Protein AF-A0A443SMV9-F1 (afdb_monomer)

Organism: NCBI:txid299467

Nearest PDB structures (foldseek):
  1a1a-assembly1_B  TM=8.803E-01  e=3.014E-06  Homo sapiens
  6f3f-assembly1_A  TM=6.488E-01  e=6.950E-07  Mus musculus
  4u5w-assembly1_B  TM=6.380E-01  e=1.111E-06  Homo sapiens
  4m4z-assembly1_A  TM=6.528E-01  e=2.527E-06  Homo sapiens
  1g83-assembly2_B  TM=6.737E-01  e=6.463E-06  Homo sapiens

Radius of gyration: 21.69 Å; Cα contacts (8 Å, |Δi|>4): 378; chains: 1; bounding box: 59×34×69 Å

Foldseek 3Di:
DDPCPPPDFLEWDWACDPVDPPWIKIKTQAPCVVPVSRIDIWIWDQDPVRWIDTVPDPDTHNDPVRVLVVQQVDVPPHRHGRPPVPVVVVQAQQEDADDAPVSQLVLCPPFDFLAWHKYQYLLDPQKIKIWGQAPCVLPVSSIAIWIWHQDPVRWIDTPLDDDTHNDPVRVLVCQQVDVQLPRHGHPSVRHHGNVVPVVVVPDDPDDDDDDDDPDDPPPSPDDSPPCCPPVNNVCSVVSVVPPDPPDD

Sequence (248 aa):
MSILFRRPIGAFVVRVSSSNAGSYALSIRVPNEYRISGVAHYLIVRTPKGTYKIKGFPKEFSCLHSLVVHHSISQELLPCRLNVEDCDKQVPDWFFRSICRDSAMILLDNKPLGAFVVRESTTQQGCFALSLRVPDEYRISGVAHYLIFRSAKGTFQIKGFSKEFPSLQSLIAHYSIMQELLPCPLNLTIACKAKNLDANRAKRSQDTDECEVITSCCDNTDVLVDIDSDADYQRIPSLRRRSPIVKK

Structure (mmCIF, N/CA/C/O backbone):
data_AF-A0A443SMV9-F1
#
_entry.id   AF-A0A443SMV9-F1
#
loop_
_atom_site.group_PDB
_atom_site.id
_atom_site.type_symbol
_atom_site.label_atom_id
_atom_site.label_alt_id
_atom_site.label_comp_id
_atom_site.label_asym_id
_atom_site.label_entity_id
_atom_site.label_seq_id
_atom_site.pdbx_PDB_ins_code
_atom_site.Cartn_x
_atom_site.Cartn_y
_atom_site.Cartn_z
_atom_site.occupancy
_atom_site.B_iso_or_equiv
_atom_site.auth_seq_id
_atom_site.auth_comp_id
_atom_site.auth_asym_id
_atom_site.auth_atom_id
_atom_site.pdbx_PDB_model_num
ATOM 1 N N . MET A 1 1 ? -25.451 0.010 11.557 1.00 45.28 1 MET A N 1
ATOM 2 C CA . MET A 1 1 ? -24.824 -1.019 12.422 1.00 45.28 1 MET A CA 1
ATOM 3 C C . MET A 1 1 ? -23.307 -0.912 12.312 1.00 45.28 1 MET A C 1
ATOM 5 O O . MET A 1 1 ? -22.823 -0.621 11.227 1.00 45.28 1 MET A O 1
ATOM 9 N N . SER A 1 2 ? -22.566 -1.085 13.412 1.00 58.66 2 SER A N 1
ATOM 10 C CA . SER A 1 2 ? -21.096 -0.978 13.414 1.00 58.66 2 SER A CA 1
ATOM 11 C C . SER A 1 2 ? -20.462 -2.107 12.595 1.00 58.66 2 SER A C 1
ATOM 13 O O . SER A 1 2 ? -20.814 -3.270 12.789 1.00 58.66 2 SER A O 1
ATOM 15 N N . ILE A 1 3 ? -19.494 -1.776 11.732 1.00 67.12 3 ILE A N 1
ATOM 16 C CA . ILE A 1 3 ? -18.719 -2.739 10.922 1.00 67.12 3 ILE A CA 1
ATOM 17 C C . ILE A 1 3 ? -18.043 -3.834 11.769 1.00 67.12 3 ILE A C 1
ATOM 19 O O . ILE A 1 3 ? -17.728 -4.912 11.272 1.00 67.12 3 ILE A O 1
ATOM 23 N N . LEU A 1 4 ? -17.857 -3.575 13.066 1.00 72.75 4 LEU A N 1
ATOM 24 C CA . LEU A 1 4 ? -17.200 -4.478 14.007 1.00 72.75 4 LEU A CA 1
ATOM 25 C C . LEU A 1 4 ? -18.136 -5.518 14.636 1.00 72.75 4 LEU A C 1
ATOM 27 O O . LEU A 1 4 ? -17.650 -6.458 15.250 1.00 72.75 4 LEU A O 1
ATOM 31 N N . PHE A 1 5 ? -19.461 -5.393 14.507 1.00 68.88 5 PHE A N 1
ATOM 32 C CA . PHE A 1 5 ? -20.399 -6.241 15.260 1.00 68.88 5 PHE A CA 1
ATOM 33 C C . PHE A 1 5 ? -20.275 -7.740 14.927 1.00 68.88 5 PHE A C 1
ATOM 35 O O . PHE A 1 5 ? -20.447 -8.583 15.802 1.00 68.88 5 PHE A O 1
ATOM 42 N N . ARG A 1 6 ? -19.924 -8.067 13.676 1.00 73.00 6 ARG A N 1
ATOM 43 C CA . ARG A 1 6 ? -19.705 -9.443 13.190 1.00 73.00 6 ARG A CA 1
ATOM 44 C C . ARG A 1 6 ? -18.234 -9.884 13.211 1.00 73.00 6 ARG A C 1
ATOM 46 O O . ARG A 1 6 ? -17.898 -10.897 12.609 1.00 73.00 6 ARG A O 1
ATOM 53 N N . ARG A 1 7 ? -17.348 -9.103 13.829 1.00 77.38 7 ARG A N 1
ATOM 54 C CA . ARG A 1 7 ? -15.910 -9.392 13.908 1.00 77.38 7 ARG A CA 1
ATOM 55 C C . ARG A 1 7 ? -15.559 -10.027 15.259 1.00 77.38 7 ARG A C 1
ATOM 57 O O . ARG A 1 7 ? -16.309 -9.825 16.220 1.00 77.38 7 ARG A O 1
ATOM 64 N N . PRO A 1 8 ? -14.452 -10.785 15.349 1.00 80.81 8 PRO A N 1
ATOM 65 C CA . PRO A 1 8 ? -14.014 -11.347 16.621 1.00 80.81 8 PRO A CA 1
ATOM 66 C C . PRO A 1 8 ? -13.633 -10.256 17.628 1.00 80.81 8 PRO A C 1
ATOM 68 O O . PRO A 1 8 ? -13.378 -9.102 17.272 1.00 80.81 8 PRO A O 1
ATOM 71 N N . ILE A 1 9 ? -13.594 -10.633 18.907 1.00 85.44 9 ILE A N 1
ATOM 72 C CA . ILE A 1 9 ? -13.120 -9.767 19.992 1.00 85.44 9 ILE A CA 1
ATOM 73 C C . ILE A 1 9 ? -11.686 -9.304 19.687 1.00 85.44 9 ILE A C 1
ATOM 75 O O . ILE A 1 9 ? -10.879 -10.048 19.135 1.00 85.44 9 ILE A O 1
ATOM 79 N N . GLY A 1 10 ? -11.397 -8.043 20.000 1.00 84.19 10 GLY A N 1
ATOM 80 C CA . GLY A 1 10 ? -10.141 -7.373 19.686 1.00 84.19 10 GLY A CA 1
ATOM 81 C C . GLY A 1 10 ? -10.097 -6.744 18.291 1.00 84.19 10 GLY A C 1
ATOM 82 O O . GLY A 1 10 ? -9.239 -5.895 18.059 1.00 84.19 10 GLY A O 1
ATOM 83 N N . ALA A 1 11 ? -11.011 -7.083 17.370 1.00 84.12 11 ALA A N 1
ATOM 84 C CA . ALA A 1 11 ? -11.059 -6.450 16.051 1.00 84.12 11 ALA A CA 1
ATOM 85 C C . ALA A 1 11 ? -11.323 -4.946 16.174 1.00 84.12 11 ALA A C 1
ATOM 87 O O . ALA A 1 11 ? -12.186 -4.519 16.945 1.00 84.12 11 ALA A O 1
ATOM 88 N N . PHE A 1 12 ? -10.609 -4.132 15.402 1.00 88.06 12 PHE A N 1
ATOM 89 C CA . PHE A 1 12 ? -10.622 -2.687 15.597 1.00 88.06 12 PHE A CA 1
ATOM 90 C C . PHE A 1 12 ? -10.571 -1.893 14.292 1.00 88.06 12 PHE A C 1
ATOM 92 O O . PHE A 1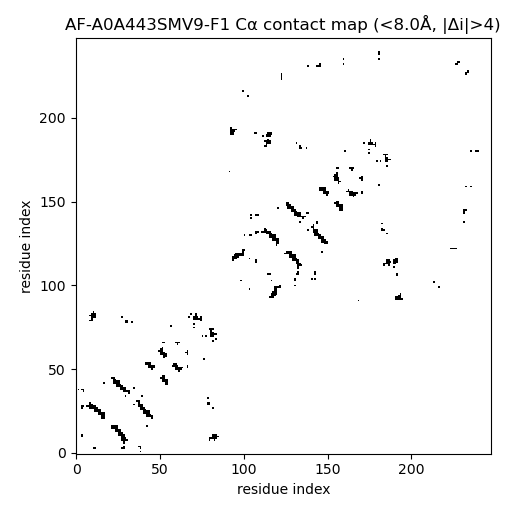 12 ? -10.222 -2.400 13.230 1.00 88.06 12 PHE A O 1
ATOM 99 N N . VAL A 1 13 ? -10.919 -0.610 14.387 1.00 81.50 13 VAL A N 1
ATOM 100 C CA . VAL A 1 13 ? -10.721 0.390 13.336 1.00 81.50 13 VAL A CA 1
ATOM 101 C C . VAL A 1 13 ? -10.251 1.700 13.956 1.00 81.50 13 VAL A C 1
ATOM 103 O O . VAL A 1 13 ? -10.798 2.158 14.963 1.00 81.50 13 VAL A O 1
ATOM 106 N N . VAL A 1 14 ? -9.250 2.319 13.335 1.00 82.12 14 VAL A N 1
ATOM 107 C CA . VAL A 1 14 ? -8.856 3.702 13.619 1.00 82.12 14 VAL A CA 1
ATOM 108 C C . VAL A 1 14 ? -9.485 4.588 12.552 1.00 82.12 14 VAL A C 1
ATOM 110 O O . VAL A 1 14 ? -9.334 4.341 11.359 1.00 82.12 14 VAL A O 1
ATOM 113 N N . ARG A 1 15 ? -10.234 5.601 12.981 1.00 79.56 15 ARG A N 1
ATOM 114 C CA . ARG A 1 15 ? -10.979 6.519 12.108 1.00 79.56 15 ARG A CA 1
ATOM 115 C C . ARG A 1 15 ? -10.774 7.960 12.550 1.00 79.56 15 ARG A C 1
ATOM 117 O O . ARG A 1 15 ? -10.357 8.198 13.679 1.00 79.56 15 ARG A O 1
ATOM 124 N N . VAL A 1 16 ? -11.113 8.920 11.696 1.00 79.44 16 VAL A N 1
ATOM 125 C CA . VAL A 1 16 ? -11.194 10.327 12.111 1.00 79.44 16 VAL A CA 1
ATOM 126 C C . VAL A 1 16 ? -12.251 10.459 13.213 1.00 79.44 16 VAL A C 1
ATOM 128 O O . VAL A 1 16 ? -13.304 9.808 13.176 1.00 79.44 16 VAL A O 1
ATOM 131 N N . SER A 1 17 ? -11.942 11.252 14.236 1.00 80.69 17 SER A N 1
ATOM 132 C CA . SER A 1 17 ? -12.879 11.516 15.318 1.00 80.69 17 SER A CA 1
ATOM 133 C C . SER A 1 17 ? -14.013 12.404 14.817 1.00 80.69 17 SER A C 1
ATOM 135 O O . SER A 1 17 ? -13.789 13.463 14.242 1.00 80.69 17 SER A O 1
ATOM 137 N N . SER A 1 18 ? -15.244 11.964 15.061 1.00 76.94 18 SER A N 1
ATOM 138 C CA . SER A 1 18 ? -16.456 12.727 14.755 1.00 76.94 18 SER A CA 1
ATOM 139 C C . SER A 1 18 ? -16.805 13.739 15.846 1.00 76.94 18 SER A C 1
ATOM 141 O O . SER A 1 18 ? -17.650 14.595 15.627 1.00 76.94 18 SER A O 1
ATOM 143 N N . SER A 1 19 ? -16.195 13.619 17.029 1.00 76.69 19 SER A N 1
ATOM 144 C CA . SER A 1 19 ? -16.468 14.481 18.182 1.00 76.69 19 SER A CA 1
ATOM 145 C C . SER A 1 19 ? -15.384 15.526 18.430 1.00 76.69 19 SER A C 1
ATOM 147 O O . SER A 1 19 ? -15.683 16.553 19.022 1.00 76.69 19 SER A O 1
ATOM 149 N N . ASN A 1 20 ? -14.153 15.293 17.962 1.00 77.81 20 ASN A N 1
ATOM 150 C CA . ASN A 1 20 ? -13.035 16.225 18.109 1.00 77.81 20 ASN A CA 1
ATOM 151 C C . ASN A 1 20 ? -12.316 16.410 16.771 1.00 77.81 20 ASN A C 1
ATOM 153 O O . ASN A 1 20 ? -11.660 15.484 16.285 1.00 77.81 20 ASN A O 1
ATOM 157 N N . ALA A 1 21 ? -12.388 17.619 16.215 1.00 76.50 21 ALA A N 1
ATOM 158 C CA . ALA A 1 21 ? -11.675 17.974 14.995 1.00 76.50 21 ALA A CA 1
ATOM 159 C C . ALA A 1 21 ? -10.157 17.752 15.152 1.00 76.50 21 ALA A C 1
ATOM 161 O O . ALA A 1 21 ? -9.576 18.021 16.203 1.00 76.50 21 ALA A O 1
ATOM 162 N N . GLY A 1 22 ? -9.520 17.202 14.115 1.00 74.25 22 GLY A N 1
ATOM 163 C CA . GLY A 1 22 ? -8.079 16.918 14.102 1.00 74.25 22 GLY A CA 1
ATOM 164 C C . GLY A 1 22 ? -7.623 15.741 14.979 1.00 74.25 22 GLY A C 1
ATOM 165 O O . GLY A 1 22 ? -6.428 15.465 15.049 1.00 74.25 22 GLY A O 1
ATOM 166 N N . SER A 1 23 ? -8.545 15.035 15.641 1.00 85.19 23 SER A N 1
ATOM 167 C CA . SER A 1 23 ? -8.249 13.839 16.442 1.00 85.19 23 SER A CA 1
ATOM 168 C C . SER A 1 23 ? -8.704 12.558 15.740 1.00 85.19 23 SER A C 1
ATOM 170 O O . SER A 1 23 ? -9.504 12.587 14.803 1.00 85.19 23 SER A O 1
ATOM 172 N N . TYR A 1 24 ? -8.244 11.410 16.233 1.00 85.81 24 TYR A N 1
ATOM 173 C CA . TYR A 1 24 ? -8.661 10.091 15.757 1.00 85.81 24 TYR A CA 1
ATOM 174 C C . TYR A 1 24 ? -9.503 9.378 16.818 1.00 85.81 24 TYR A C 1
ATOM 176 O O . TYR A 1 24 ? -9.511 9.752 17.988 1.00 85.81 24 TYR A O 1
ATOM 184 N N . ALA A 1 25 ? -10.229 8.343 16.422 1.00 87.12 25 ALA A N 1
ATOM 185 C CA . ALA A 1 25 ? -10.964 7.467 17.316 1.00 87.12 25 ALA A CA 1
ATOM 186 C C . ALA A 1 25 ? -10.616 6.008 17.011 1.00 87.12 25 ALA A C 1
ATOM 188 O O . ALA A 1 25 ? -10.745 5.553 15.874 1.00 87.12 25 ALA A O 1
ATOM 189 N N . LEU A 1 26 ? -10.214 5.270 18.040 1.00 88.75 26 LEU A N 1
ATOM 190 C CA . LEU A 1 26 ? -10.068 3.821 18.017 1.00 88.75 26 LEU A CA 1
ATOM 191 C C . LEU A 1 26 ? -11.403 3.200 18.415 1.00 88.75 26 LEU A C 1
ATOM 193 O O . LEU A 1 26 ? -11.907 3.440 19.507 1.00 88.75 26 LEU A O 1
ATOM 197 N N . SER A 1 27 ? -11.990 2.413 17.525 1.00 88.31 27 SER A N 1
ATOM 198 C CA . SER A 1 27 ? -13.187 1.624 17.815 1.00 88.31 27 SER A CA 1
ATOM 199 C C . SER A 1 27 ? -12.786 0.156 17.856 1.00 88.31 27 SER A C 1
ATOM 201 O O . SER A 1 27 ? -12.176 -0.306 16.900 1.00 88.31 27 SER A O 1
ATOM 203 N N . ILE A 1 28 ? -13.104 -0.560 18.931 1.00 89.31 28 ILE A N 1
ATOM 204 C CA . ILE A 1 28 ? -12.664 -1.944 19.167 1.00 89.31 28 ILE A CA 1
ATOM 205 C C . ILE A 1 28 ? -13.853 -2.815 19.584 1.00 89.31 28 ILE A C 1
ATOM 207 O O . ILE A 1 28 ? -14.682 -2.392 20.393 1.00 89.31 28 ILE A O 1
ATOM 211 N N . ARG A 1 29 ? -13.947 -4.028 19.029 1.00 88.69 29 ARG A N 1
ATOM 212 C CA . ARG A 1 29 ? -14.871 -5.074 19.475 1.00 88.69 29 ARG A CA 1
ATOM 213 C C . ARG A 1 29 ? -14.374 -5.618 20.807 1.00 88.69 29 ARG A C 1
ATOM 215 O O . ARG A 1 29 ? -13.290 -6.181 20.885 1.00 88.69 29 ARG A O 1
ATOM 222 N N . VAL A 1 30 ? -15.180 -5.471 21.842 1.00 91.31 30 VAL A N 1
ATOM 223 C CA . VAL A 1 30 ? -14.865 -5.903 23.209 1.00 91.31 30 VAL A CA 1
ATOM 224 C C . VAL A 1 30 ? -15.816 -7.013 23.634 1.00 91.31 30 VAL A C 1
ATOM 226 O O . VAL A 1 30 ? -16.899 -7.104 23.056 1.00 91.31 30 VAL A O 1
ATOM 229 N N . PRO A 1 31 ? -15.464 -7.850 24.619 1.00 88.56 31 PRO A N 1
ATOM 230 C CA . PRO A 1 31 ? -16.402 -8.800 25.210 1.00 88.56 31 PRO A CA 1
ATOM 231 C C . PRO A 1 31 ? -17.711 -8.117 25.647 1.00 88.56 31 PRO A C 1
ATOM 233 O O . PRO A 1 31 ? -17.702 -6.969 26.098 1.00 88.56 31 PRO A O 1
ATOM 236 N N . ASN A 1 32 ? -18.846 -8.811 25.515 1.00 86.00 32 ASN A N 1
ATOM 237 C CA . ASN A 1 32 ? -20.159 -8.236 25.847 1.00 86.00 32 ASN A CA 1
ATOM 238 C C . ASN A 1 32 ? -20.293 -7.896 27.346 1.00 86.00 32 ASN A C 1
ATOM 240 O O . ASN A 1 32 ? -21.033 -6.981 27.691 1.00 86.00 32 ASN A O 1
ATOM 244 N N . GLU A 1 33 ? -19.532 -8.580 28.205 1.00 87.06 33 GLU A N 1
ATOM 245 C CA . GLU A 1 33 ? -19.371 -8.275 29.636 1.00 87.06 33 GLU A CA 1
ATOM 246 C C . GLU A 1 33 ? -18.814 -6.868 29.898 1.00 87.06 33 GLU A C 1
ATOM 248 O O . GLU A 1 33 ? -19.179 -6.240 30.885 1.00 87.06 33 GLU A O 1
ATOM 253 N N . TYR A 1 34 ? -17.985 -6.329 28.996 1.00 86.25 34 TYR A N 1
ATOM 254 C CA . TYR A 1 34 ? -17.440 -4.979 29.143 1.00 86.25 34 TYR A CA 1
ATOM 255 C C . TYR A 1 34 ? -18.401 -3.913 28.613 1.00 86.25 34 TYR A C 1
ATOM 257 O O . TYR A 1 34 ? -18.442 -2.782 29.100 1.00 86.25 34 TYR A O 1
ATOM 265 N N . ARG A 1 35 ? -19.150 -4.236 27.552 1.00 84.81 35 ARG A N 1
ATOM 266 C CA . ARG A 1 35 ? -20.056 -3.282 26.912 1.00 84.81 35 ARG A CA 1
ATOM 267 C C . ARG A 1 35 ? -21.164 -3.988 26.147 1.00 84.81 35 ARG A C 1
ATOM 269 O O . ARG A 1 35 ? -20.891 -4.724 25.204 1.00 84.81 35 ARG A O 1
ATOM 276 N N . ILE A 1 36 ? -22.412 -3.636 26.455 1.00 82.75 36 ILE A N 1
ATOM 277 C CA . ILE A 1 36 ? -23.617 -4.212 25.831 1.00 82.75 36 ILE A CA 1
ATOM 278 C C . ILE A 1 36 ? -23.622 -4.011 24.306 1.00 82.75 36 ILE A C 1
ATOM 280 O O . ILE A 1 36 ? -23.983 -4.913 23.557 1.00 82.75 36 ILE A O 1
ATOM 284 N N . SER A 1 37 ? -23.154 -2.853 23.818 1.00 85.25 37 SER A N 1
ATOM 285 C CA . SER A 1 37 ? -23.035 -2.590 22.372 1.00 85.25 37 SER A CA 1
ATOM 286 C C . SER A 1 37 ? -21.975 -3.451 21.678 1.00 85.25 37 SER A C 1
ATOM 288 O O . SER A 1 37 ? -21.865 -3.426 20.451 1.00 85.25 37 SER A O 1
ATOM 290 N N . GLY A 1 38 ? -21.128 -4.130 22.452 1.00 87.56 38 GLY A N 1
ATOM 291 C CA . GLY A 1 38 ? -20.004 -4.920 21.981 1.00 87.56 38 GLY A CA 1
ATOM 292 C C . GLY A 1 38 ? -18.839 -4.108 21.416 1.00 87.56 38 GLY A C 1
ATOM 293 O O . GLY A 1 38 ? -17.807 -4.685 21.095 1.00 87.56 38 GLY A O 1
ATOM 294 N N . VAL A 1 39 ? -18.961 -2.784 21.283 1.00 89.31 39 VAL A N 1
ATOM 295 C CA . VAL A 1 39 ? -17.946 -1.922 20.657 1.00 89.31 39 VAL A CA 1
ATOM 296 C C . VAL A 1 39 ? -17.612 -0.751 21.567 1.00 89.31 39 VAL A C 1
ATOM 298 O O . VAL A 1 39 ? -18.482 0.074 21.848 1.00 89.31 39 VAL A O 1
ATOM 301 N N . ALA A 1 40 ? -16.354 -0.666 21.997 1.00 90.50 40 ALA A N 1
ATOM 302 C CA . ALA A 1 40 ? -15.820 0.461 22.752 1.00 90.50 40 ALA A CA 1
ATOM 303 C C . ALA A 1 40 ? -15.152 1.480 21.818 1.00 90.50 40 ALA A C 1
ATOM 305 O O . ALA A 1 40 ? -14.613 1.121 20.770 1.00 90.50 40 ALA A O 1
ATOM 306 N N . HIS A 1 41 ? -15.192 2.756 22.205 1.00 91.31 41 HIS A N 1
ATOM 307 C CA . HIS A 1 41 ? -14.596 3.857 21.454 1.00 91.31 41 HIS A CA 1
ATOM 308 C C . HIS A 1 41 ? -13.643 4.644 22.350 1.00 91.31 41 HIS A C 1
ATOM 310 O O . HIS A 1 41 ? -14.041 5.105 23.418 1.00 91.31 41 HIS A O 1
ATOM 316 N N . TYR A 1 42 ? -12.417 4.832 21.878 1.00 92.75 42 TYR A N 1
ATOM 317 C CA . TYR A 1 42 ? -11.359 5.573 22.548 1.00 92.75 42 TYR A CA 1
ATOM 318 C C . TYR A 1 42 ? -10.924 6.737 21.669 1.00 92.75 42 TYR A C 1
ATOM 320 O O . TYR A 1 42 ? -10.713 6.571 20.468 1.00 92.75 42 TYR A O 1
ATOM 328 N N . LEU A 1 43 ? -10.781 7.923 22.254 1.00 92.75 43 LEU A N 1
ATOM 329 C CA . LEU A 1 43 ? -10.261 9.079 21.535 1.00 92.75 43 LEU A CA 1
ATOM 330 C C . LEU A 1 43 ? -8.733 9.011 21.503 1.00 92.75 43 LEU A C 1
ATOM 332 O O . LEU A 1 43 ? -8.106 8.885 22.549 1.00 92.75 43 LEU A O 1
ATOM 336 N N . ILE A 1 44 ? -8.141 9.143 20.322 1.00 91.06 44 ILE A N 1
ATOM 337 C CA . ILE A 1 44 ? -6.702 9.306 20.137 1.00 91.06 44 ILE A CA 1
ATOM 338 C C . ILE A 1 44 ? -6.430 10.776 19.827 1.00 91.06 44 ILE A C 1
ATOM 340 O O . ILE A 1 44 ? -6.935 11.322 18.844 1.00 91.06 44 ILE A O 1
ATOM 344 N N . VAL A 1 45 ? -5.617 11.406 20.665 1.00 89.94 45 VAL A N 1
ATOM 345 C CA . VAL A 1 45 ? -5.252 12.819 20.553 1.00 89.94 45 VAL A CA 1
ATOM 346 C C . VAL A 1 45 ? -3.810 12.956 20.088 1.00 89.94 45 VAL A C 1
ATOM 348 O O . VAL A 1 45 ? -2.940 12.184 20.501 1.00 89.94 45 VAL A O 1
ATOM 351 N N . ARG A 1 46 ? -3.561 13.953 19.237 1.00 85.12 46 ARG A N 1
ATOM 352 C CA . ARG A 1 46 ? -2.207 14.391 18.902 1.00 85.12 46 ARG A CA 1
ATOM 353 C C . ARG A 1 46 ? -1.733 15.366 19.976 1.00 85.12 46 ARG A C 1
ATOM 355 O O . ARG A 1 46 ? -2.466 16.278 20.349 1.00 85.12 46 ARG A O 1
ATOM 362 N N . THR A 1 47 ? -0.537 15.150 20.500 1.00 83.62 47 THR A N 1
ATOM 363 C CA . THR A 1 47 ? 0.072 16.031 21.497 1.00 83.62 47 THR A CA 1
ATOM 364 C C . THR A 1 47 ? 0.780 17.204 20.809 1.00 83.62 47 THR A C 1
ATOM 366 O O . THR A 1 47 ? 1.116 17.107 19.624 1.00 83.62 47 THR A O 1
ATOM 369 N N . PRO A 1 48 ? 1.088 18.293 21.538 1.00 81.31 48 PRO A N 1
ATOM 370 C CA . PRO A 1 48 ? 1.905 19.384 21.002 1.00 81.31 48 PRO A CA 1
ATOM 371 C C . PRO A 1 48 ? 3.301 18.939 20.538 1.00 81.31 48 PRO A C 1
ATOM 373 O O . PRO A 1 48 ? 3.879 19.566 19.661 1.00 81.31 48 PRO A O 1
ATOM 376 N N . LYS A 1 49 ? 3.824 17.827 21.078 1.00 76.94 49 LYS A N 1
ATOM 377 C CA . LYS A 1 49 ? 5.110 17.228 20.679 1.00 76.94 49 LYS A CA 1
ATOM 378 C C . LYS A 1 49 ? 5.035 16.452 19.356 1.00 76.94 49 LYS A C 1
ATOM 380 O O . LYS A 1 49 ? 6.028 15.883 18.925 1.00 76.94 49 LYS A O 1
ATOM 385 N N . GLY A 1 50 ? 3.855 16.356 18.741 1.00 77.56 50 GLY A N 1
ATOM 386 C CA . GLY A 1 50 ? 3.634 15.590 17.514 1.00 77.56 50 GLY A CA 1
ATOM 387 C C . GLY A 1 50 ? 3.391 14.092 17.726 1.00 77.56 50 GLY A C 1
ATOM 388 O O . GLY A 1 50 ? 3.143 13.393 16.746 1.00 77.56 50 GLY A O 1
ATOM 389 N N . THR A 1 51 ? 3.397 13.612 18.972 1.00 83.06 51 THR A N 1
ATOM 390 C CA . THR A 1 51 ? 3.096 12.219 19.338 1.00 83.06 51 THR A CA 1
ATOM 391 C C . THR A 1 51 ? 1.586 11.973 19.429 1.00 83.06 51 THR A C 1
ATOM 393 O O . THR A 1 51 ? 0.776 12.901 19.438 1.00 83.06 51 THR A O 1
ATOM 396 N N . TYR A 1 52 ? 1.187 10.707 19.508 1.00 85.88 52 TYR A N 1
ATOM 397 C CA . TYR A 1 52 ? -0.195 10.254 19.621 1.00 85.88 52 TYR A CA 1
ATOM 398 C C . TYR A 1 52 ? -0.398 9.512 20.934 1.00 85.88 52 TYR A C 1
ATOM 400 O O . TYR A 1 52 ? 0.438 8.704 21.330 1.00 85.88 52 TYR A O 1
ATOM 408 N N . LYS A 1 53 ? -1.537 9.729 21.587 1.00 91.12 53 LYS A N 1
ATOM 409 C CA . LYS A 1 53 ? -1.936 8.934 22.752 1.00 91.12 53 LYS A CA 1
ATOM 410 C C . LYS A 1 53 ? -3.430 8.710 22.798 1.00 91.12 53 LYS A C 1
ATOM 412 O O . LYS A 1 53 ? -4.208 9.545 22.333 1.00 91.12 53 LYS A O 1
ATOM 417 N N . ILE A 1 54 ? -3.833 7.602 23.405 1.00 94.75 54 ILE A N 1
ATOM 418 C CA . ILE A 1 54 ? -5.228 7.413 23.791 1.00 94.75 54 ILE A CA 1
ATOM 419 C C . ILE A 1 54 ? -5.516 8.367 24.955 1.00 94.75 54 ILE A C 1
ATOM 421 O O . ILE A 1 54 ? -4.764 8.421 25.927 1.00 94.75 54 ILE A O 1
ATOM 425 N N . LYS A 1 55 ? -6.586 9.160 24.865 1.00 91.75 55 LYS A N 1
ATOM 426 C CA . LYS A 1 55 ? -6.979 10.092 25.926 1.00 91.75 55 LYS A CA 1
ATOM 427 C C . LYS A 1 55 ? -7.214 9.311 27.223 1.00 91.75 55 LYS A C 1
ATOM 429 O O . LYS A 1 55 ? -8.031 8.397 27.249 1.00 91.75 55 LYS A O 1
ATOM 434 N N . GLY A 1 56 ? -6.499 9.694 28.280 1.00 89.19 56 GLY A N 1
ATOM 435 C CA . GLY A 1 56 ? -6.516 9.013 29.579 1.00 89.19 56 GLY A CA 1
ATOM 436 C C . GLY A 1 56 ? -5.428 7.948 29.756 1.00 89.19 56 GLY A C 1
ATOM 437 O O . GLY A 1 56 ? -5.259 7.458 30.864 1.00 89.19 56 GLY A O 1
ATOM 438 N N . PHE A 1 57 ? -4.665 7.617 28.710 1.00 92.19 57 PHE A N 1
ATOM 439 C CA . PHE A 1 57 ? -3.522 6.712 28.814 1.00 92.19 57 PHE A CA 1
ATOM 440 C C . PHE A 1 57 ? -2.236 7.538 28.984 1.00 92.19 57 PHE A C 1
ATOM 442 O O . PHE A 1 57 ? -2.087 8.575 28.328 1.00 92.19 57 PHE A O 1
ATOM 449 N N . PRO A 1 58 ? -1.294 7.098 29.837 1.00 87.94 58 PRO A N 1
ATOM 450 C CA . PRO A 1 58 ? -0.067 7.847 30.111 1.00 87.94 58 PRO A CA 1
ATOM 451 C C . PRO A 1 58 ? 0.969 7.735 28.983 1.00 87.94 58 PRO A C 1
ATOM 453 O O . PRO A 1 58 ? 1.826 8.603 28.845 1.00 87.94 58 PRO A O 1
ATOM 456 N N . LYS A 1 59 ? 0.898 6.672 28.172 1.00 87.31 59 LYS A N 1
ATOM 457 C CA . LYS A 1 59 ? 1.891 6.366 27.140 1.00 87.31 59 LYS A CA 1
ATOM 458 C C . LYS A 1 59 ? 1.631 7.138 25.849 1.00 87.31 59 LYS A C 1
ATOM 460 O O . LYS A 1 59 ? 0.506 7.180 25.350 1.00 87.31 59 LYS A O 1
ATOM 465 N N . GLU A 1 60 ? 2.700 7.698 25.293 1.00 87.19 60 GLU A N 1
ATOM 466 C CA . GLU A 1 60 ? 2.695 8.392 24.007 1.00 87.19 60 GLU A CA 1
ATOM 467 C C . GLU A 1 60 ? 3.440 7.576 22.948 1.00 87.19 60 GLU A C 1
ATOM 469 O O . GLU A 1 60 ? 4.369 6.826 23.252 1.00 87.19 60 GLU A O 1
ATOM 474 N N . PHE A 1 61 ? 3.024 7.731 21.697 1.00 84.88 61 PHE A N 1
ATOM 475 C CA . PHE A 1 61 ? 3.514 6.971 20.555 1.00 84.88 61 PHE A CA 1
ATOM 476 C C . PHE A 1 61 ? 3.917 7.914 19.427 1.00 84.88 61 PHE A C 1
ATOM 478 O O . PHE A 1 61 ? 3.253 8.918 19.177 1.00 84.88 61 PHE A O 1
ATOM 485 N N . SER A 1 62 ? 4.989 7.589 18.711 1.00 74.56 62 SER A N 1
ATOM 486 C CA . SER A 1 62 ? 5.466 8.394 17.579 1.00 74.56 62 SER A CA 1
ATOM 487 C C . SER A 1 62 ? 4.468 8.446 16.415 1.00 74.56 62 SER A C 1
ATOM 489 O O . SER A 1 62 ? 4.400 9.443 15.704 1.00 74.56 62 SER A O 1
ATOM 491 N N . CYS A 1 63 ? 3.659 7.400 16.226 1.00 77.19 63 CYS A N 1
ATOM 492 C CA . CYS A 1 63 ? 2.657 7.322 15.167 1.00 77.19 63 CYS A CA 1
ATOM 493 C C . CYS A 1 63 ? 1.479 6.421 15.574 1.00 77.19 63 CYS A C 1
ATOM 495 O O . CYS A 1 63 ? 1.549 5.656 16.536 1.00 77.19 63 CYS A O 1
ATOM 497 N N . LEU A 1 64 ? 0.377 6.481 14.818 1.00 76.38 64 LEU A N 1
ATOM 498 C CA . LEU A 1 64 ? -0.789 5.616 15.049 1.00 76.38 64 LEU A CA 1
ATOM 499 C C . LEU A 1 64 ? -0.450 4.124 14.905 1.00 76.38 64 LEU A C 1
ATOM 501 O O . LEU A 1 64 ? -1.038 3.294 15.592 1.00 76.38 64 LEU A O 1
ATOM 505 N N . HIS A 1 65 ? 0.505 3.783 14.036 1.00 74.81 65 HIS A N 1
ATOM 506 C CA . HIS A 1 65 ? 0.936 2.403 13.839 1.00 74.81 65 HIS A CA 1
ATOM 507 C C . HIS A 1 65 ? 1.621 1.840 15.090 1.00 74.81 65 HIS A C 1
ATOM 509 O O . HIS A 1 65 ? 1.233 0.773 15.558 1.00 74.81 65 HIS A O 1
ATOM 515 N N . SER A 1 66 ? 2.570 2.571 15.690 1.00 69.38 66 SER A N 1
ATOM 516 C CA . SER A 1 66 ? 3.253 2.110 16.906 1.00 69.38 66 SER A CA 1
ATOM 517 C C . SER A 1 66 ? 2.306 2.000 18.104 1.00 69.38 66 SER A C 1
ATOM 519 O O . SER A 1 66 ? 2.446 1.072 18.899 1.00 69.38 66 SER A O 1
ATOM 521 N N . LEU A 1 67 ? 1.287 2.865 18.184 1.00 86.19 67 LEU A N 1
ATOM 522 C CA . LEU A 1 67 ? 0.184 2.742 19.146 1.00 86.19 67 LEU A CA 1
ATOM 523 C C . LEU A 1 67 ? -0.571 1.419 18.966 1.00 86.19 67 LEU A C 1
ATOM 525 O O . LEU A 1 67 ? -0.765 0.679 19.930 1.00 86.19 67 LEU A O 1
ATOM 529 N N . VAL A 1 68 ? -0.981 1.102 17.734 1.00 84.00 68 VAL A N 1
ATOM 530 C CA . VAL A 1 68 ? -1.720 -0.130 17.419 1.00 84.00 68 VAL A CA 1
ATOM 531 C C . VAL A 1 68 ? -0.882 -1.375 17.708 1.00 84.00 68 VAL A C 1
ATOM 533 O O . VAL A 1 68 ? -1.363 -2.281 18.384 1.00 84.00 68 VAL A O 1
ATOM 536 N N . VAL A 1 69 ? 0.372 -1.409 17.250 1.00 74.38 69 VAL A N 1
ATOM 537 C CA . VAL A 1 69 ? 1.283 -2.543 17.476 1.00 74.38 69 VAL A CA 1
ATOM 538 C C . VAL A 1 69 ? 1.497 -2.763 18.969 1.00 74.38 69 VAL A C 1
ATOM 540 O O . VAL A 1 69 ? 1.333 -3.881 19.454 1.00 74.38 69 VAL A O 1
ATOM 543 N N . HIS A 1 70 ? 1.766 -1.702 19.730 1.00 80.38 70 HIS A N 1
ATOM 544 C CA . HIS A 1 70 ? 1.917 -1.808 21.177 1.00 80.38 70 HIS A CA 1
ATOM 545 C C . HIS A 1 70 ? 0.680 -2.420 21.843 1.00 80.38 70 HIS A C 1
ATOM 547 O O . HIS A 1 70 ? 0.802 -3.361 22.625 1.00 80.38 70 HIS A O 1
ATOM 553 N N . HIS A 1 71 ? -0.512 -1.923 21.502 1.00 83.88 71 HIS A N 1
ATOM 554 C CA . HIS A 1 71 ? -1.770 -2.399 22.078 1.00 83.88 71 HIS A CA 1
ATOM 555 C C . HIS A 1 71 ? -2.244 -3.761 21.540 1.00 83.88 71 HIS A C 1
ATOM 557 O O . HIS A 1 71 ? -3.189 -4.345 22.073 1.00 83.88 71 HIS A O 1
ATOM 563 N N . SER A 1 72 ? -1.587 -4.290 20.505 1.00 82.94 72 SER A N 1
ATOM 564 C CA . SER A 1 72 ? -1.773 -5.674 20.054 1.00 82.94 72 SER A CA 1
ATOM 565 C C . SER A 1 72 ? -1.008 -6.684 20.909 1.00 82.94 72 SER A C 1
ATOM 567 O O . SER A 1 72 ? -1.440 -7.824 21.061 1.00 82.94 72 SER A O 1
ATOM 569 N N . ILE A 1 73 ? 0.090 -6.246 21.533 1.00 78.75 73 ILE A N 1
ATOM 570 C CA . ILE A 1 73 ? 0.959 -7.080 22.369 1.00 78.75 73 ILE A CA 1
ATOM 571 C C . ILE A 1 73 ? 0.604 -6.903 23.854 1.00 78.75 73 ILE A C 1
ATOM 573 O O . ILE A 1 73 ? 0.492 -7.894 24.583 1.00 78.75 73 ILE A O 1
ATOM 577 N N . SER A 1 74 ? 0.354 -5.660 24.286 1.00 80.94 74 SER A N 1
ATOM 578 C CA . SER A 1 74 ? -0.025 -5.294 25.657 1.00 80.94 74 SER A CA 1
ATOM 579 C C . SER A 1 74 ? -1.460 -4.769 25.728 1.00 80.94 74 SER A C 1
ATOM 581 O O . SER A 1 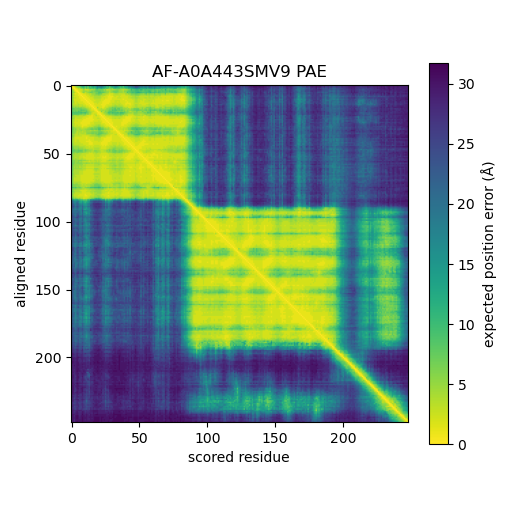74 ? -1.830 -3.830 25.025 1.00 80.94 74 SER A O 1
ATOM 583 N N . GLN A 1 75 ? -2.278 -5.354 26.605 1.00 83.06 75 GLN A N 1
ATOM 584 C CA . GLN A 1 75 ? -3.660 -4.915 26.806 1.00 83.06 75 GLN A CA 1
ATOM 585 C C . GLN A 1 75 ? -3.727 -3.524 27.456 1.00 83.06 75 GLN A C 1
ATOM 587 O O . GLN A 1 75 ? -4.540 -2.695 27.048 1.00 83.06 75 GLN A O 1
ATOM 592 N N . GLU A 1 76 ? -2.837 -3.237 28.412 1.00 84.31 76 GLU A N 1
ATOM 593 C CA . GLU A 1 76 ? -2.876 -2.020 29.235 1.00 84.31 76 GLU A CA 1
ATOM 594 C C . GLU A 1 76 ? -4.300 -1.740 29.765 1.00 84.31 76 GLU A C 1
ATOM 596 O O . GLU A 1 76 ? -5.014 -2.650 30.178 1.00 84.31 76 GLU A O 1
ATOM 601 N N . LEU A 1 77 ? -4.739 -0.480 29.720 1.00 86.00 77 LEU A N 1
ATOM 602 C CA . LEU A 1 77 ? -6.069 -0.039 30.138 1.00 86.00 77 LEU A CA 1
ATOM 603 C C . LEU A 1 77 ? -7.175 -0.352 29.101 1.00 86.00 77 LEU A C 1
ATOM 605 O O . LEU A 1 77 ? -8.298 0.137 29.244 1.00 86.00 77 LEU A O 1
ATOM 609 N N . LEU A 1 78 ? -6.889 -1.107 28.028 1.00 90.00 78 LEU A N 1
ATOM 610 C CA . LEU A 1 78 ? -7.927 -1.553 27.092 1.00 90.00 78 LEU A CA 1
ATOM 611 C C . LEU A 1 78 ? -8.662 -2.799 27.627 1.00 90.00 78 LEU A C 1
ATOM 613 O O . LEU A 1 78 ? -8.116 -3.560 28.423 1.00 90.00 78 LEU A O 1
ATOM 617 N N . PRO A 1 79 ? -9.895 -3.074 27.164 1.00 87.50 79 PRO A N 1
ATOM 618 C CA . PRO A 1 79 ? -10.701 -4.197 27.659 1.00 87.50 79 PRO A CA 1
ATOM 619 C C . PRO A 1 79 ? -10.213 -5.550 27.143 1.00 87.50 79 PRO A C 1
ATOM 621 O O . PRO A 1 79 ? -10.534 -6.593 27.696 1.00 87.50 79 PRO A O 1
ATOM 624 N N . CYS A 1 80 ? -9.481 -5.524 26.034 1.00 88.06 80 CYS A N 1
ATOM 625 C C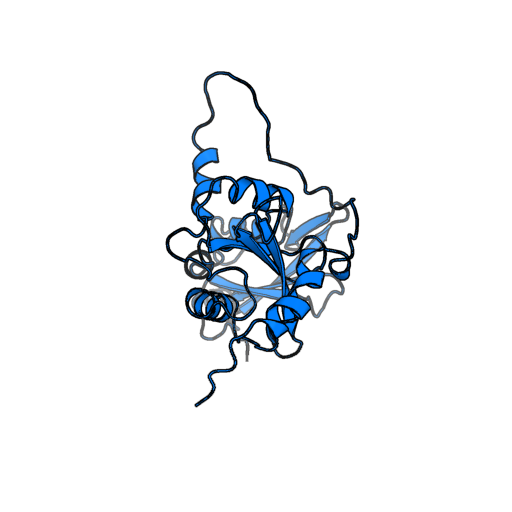A . CYS A 1 80 ? -8.804 -6.653 25.420 1.00 88.06 80 CYS A CA 1
ATOM 626 C C . CYS A 1 80 ? -7.688 -6.108 24.520 1.00 88.06 80 CYS A C 1
ATOM 628 O O . CYS A 1 80 ? -7.705 -4.929 24.144 1.00 88.06 80 CYS A O 1
ATOM 630 N N . ARG A 1 81 ? -6.715 -6.959 24.179 1.00 89.00 81 ARG A N 1
ATOM 631 C CA . ARG A 1 81 ? -5.683 -6.612 23.193 1.00 89.00 81 ARG A CA 1
ATOM 632 C C . ARG A 1 81 ? -6.310 -6.340 21.834 1.00 89.00 81 ARG A C 1
ATOM 634 O O . ARG A 1 81 ? -7.310 -6.958 21.464 1.00 89.00 81 ARG A O 1
ATOM 641 N N . LEU A 1 82 ? -5.690 -5.439 21.078 1.00 85.31 82 LEU A N 1
ATOM 642 C CA . LEU A 1 82 ? -6.041 -5.259 19.679 1.00 85.31 82 LEU A CA 1
ATOM 643 C C . LEU A 1 82 ? -5.701 -6.542 18.935 1.00 85.31 82 LEU A C 1
ATOM 645 O O . LEU A 1 82 ? -4.537 -6.921 18.822 1.00 85.31 82 LEU A O 1
ATOM 649 N N . ASN A 1 83 ? -6.729 -7.200 18.413 1.00 79.44 83 ASN A N 1
ATOM 650 C CA . ASN A 1 83 ? -6.530 -8.289 17.485 1.00 79.44 83 ASN A CA 1
ATOM 651 C C . ASN A 1 83 ? -6.150 -7.659 16.152 1.00 79.44 83 ASN A C 1
ATOM 653 O O . ASN A 1 83 ? -7.000 -7.275 15.344 1.00 79.44 83 ASN A O 1
ATOM 657 N N . VAL A 1 84 ? -4.847 -7.504 15.959 1.00 70.88 84 VAL A N 1
ATOM 658 C CA . VAL A 1 84 ? -4.288 -7.358 14.628 1.00 70.88 84 VAL A CA 1
ATOM 659 C C . VAL A 1 84 ? -4.450 -8.741 14.014 1.00 70.88 84 VAL A C 1
ATOM 661 O O . VAL A 1 84 ? -3.549 -9.566 14.111 1.00 70.88 84 VAL A O 1
ATOM 664 N N . GLU A 1 85 ? -5.642 -9.024 13.475 1.00 53.62 85 GLU A N 1
ATOM 665 C CA . GLU A 1 85 ? -5.854 -10.158 12.580 1.00 53.62 85 GLU A CA 1
ATOM 666 C C . GLU A 1 85 ? -4.839 -9.995 11.460 1.00 53.62 85 GLU A C 1
ATOM 668 O O . GLU A 1 85 ? -5.065 -9.203 10.553 1.00 53.62 85 GLU A O 1
ATOM 673 N N . ASP A 1 86 ? -3.690 -10.639 11.638 1.00 42.84 86 ASP A N 1
ATOM 674 C CA . ASP A 1 86 ? -2.521 -10.713 10.778 1.00 42.84 86 ASP A CA 1
ATOM 675 C C . ASP A 1 86 ? -2.579 -9.747 9.582 1.00 42.84 86 ASP A C 1
ATOM 677 O O . ASP A 1 86 ? -2.710 -10.135 8.419 1.00 42.84 86 ASP A O 1
ATOM 681 N N . CYS A 1 87 ? -2.507 -8.443 9.872 1.00 41.25 87 CYS A N 1
ATOM 682 C CA . CYS A 1 87 ? -2.333 -7.439 8.826 1.00 41.25 87 CYS A CA 1
ATOM 683 C C . CYS A 1 87 ? -0.973 -7.684 8.139 1.00 41.25 87 CYS A C 1
ATOM 685 O O . CYS A 1 87 ? -0.795 -7.295 6.992 1.00 41.25 87 CYS A O 1
ATOM 687 N N . ASP A 1 88 ? -0.074 -8.425 8.799 1.00 40.25 88 ASP A N 1
ATOM 688 C CA . ASP A 1 88 ? 1.172 -8.990 8.277 1.00 40.25 88 ASP A CA 1
ATOM 689 C C . ASP A 1 88 ? 0.993 -10.186 7.322 1.00 40.25 88 ASP A C 1
ATOM 691 O O . ASP A 1 88 ? 1.870 -10.438 6.502 1.00 40.25 88 ASP A O 1
ATOM 695 N N . LYS A 1 89 ? -0.152 -10.889 7.318 1.00 42.50 89 LYS A N 1
ATOM 696 C CA . LYS A 1 89 ? -0.493 -11.832 6.227 1.00 42.50 89 LYS A CA 1
ATOM 697 C C . LYS A 1 89 ? -1.102 -11.143 5.007 1.00 42.50 89 LYS A C 1
ATOM 699 O O . LYS A 1 89 ? -1.154 -11.749 3.940 1.00 42.50 89 LYS A O 1
ATOM 704 N N . GLN A 1 90 ? -1.585 -9.906 5.145 1.00 50.59 90 GLN A N 1
ATOM 705 C CA . GLN A 1 90 ? -2.166 -9.138 4.036 1.00 50.59 90 GLN A CA 1
ATOM 706 C C . GLN A 1 90 ? -1.219 -8.101 3.443 1.00 50.59 90 GLN A C 1
ATOM 708 O O . GLN A 1 90 ? -1.408 -7.727 2.283 1.00 50.59 90 GLN A O 1
ATOM 713 N N . VAL A 1 91 ? -0.234 -7.626 4.209 1.00 61.81 91 VAL A N 1
ATOM 714 C CA . VAL A 1 91 ? 0.823 -6.758 3.699 1.00 61.81 91 VAL A CA 1
ATOM 715 C C . VAL A 1 91 ? 1.773 -7.628 2.888 1.00 61.81 91 VAL A C 1
ATOM 717 O O . VAL A 1 91 ? 2.465 -8.473 3.449 1.00 61.81 91 VAL A O 1
ATOM 720 N N . PRO A 1 92 ? 1.794 -7.473 1.559 1.00 71.50 92 PRO A N 1
ATOM 721 C CA . PRO A 1 92 ? 2.661 -8.290 0.739 1.00 71.50 92 PRO A CA 1
ATOM 722 C C . PRO A 1 92 ? 4.118 -7.975 1.067 1.00 71.50 92 PRO A C 1
ATOM 724 O O . PRO A 1 92 ? 4.459 -6.816 1.290 1.00 71.50 92 PRO A O 1
ATOM 727 N N . ASP A 1 93 ? 4.985 -8.984 1.020 1.00 77.19 93 ASP A N 1
ATOM 728 C CA . ASP A 1 93 ? 6.403 -8.827 1.364 1.00 77.19 93 ASP A CA 1
ATOM 729 C C . ASP A 1 93 ? 7.115 -7.752 0.512 1.00 77.19 93 ASP A C 1
ATOM 731 O O . ASP A 1 93 ? 8.140 -7.229 0.928 1.00 77.19 93 ASP A O 1
ATOM 735 N N . TRP A 1 94 ? 6.567 -7.382 -0.650 1.00 85.25 94 TRP A N 1
ATOM 736 C CA . TRP A 1 94 ? 7.069 -6.317 -1.528 1.00 85.25 94 TRP A CA 1
ATOM 737 C C . TRP A 1 94 ? 6.641 -4.892 -1.132 1.00 85.25 94 TRP A C 1
ATOM 739 O O . TRP A 1 94 ? 7.023 -3.931 -1.807 1.00 85.25 94 TRP A O 1
ATOM 749 N N . PHE A 1 95 ? 5.835 -4.725 -0.078 1.00 85.44 95 PHE A N 1
ATOM 750 C CA . PHE A 1 95 ? 5.338 -3.426 0.377 1.00 85.44 95 PHE A CA 1
ATOM 751 C C . PHE A 1 95 ? 6.154 -2.878 1.558 1.00 85.44 95 PHE A C 1
ATOM 753 O O . PHE A 1 95 ? 6.055 -3.348 2.689 1.00 85.44 95 PHE A O 1
ATOM 760 N N . PHE A 1 96 ? 6.927 -1.826 1.299 1.00 82.44 96 PHE A N 1
ATOM 761 C CA . PHE A 1 96 ? 7.810 -1.146 2.242 1.00 82.44 96 PHE A CA 1
ATOM 762 C C . PHE A 1 96 ? 7.211 0.205 2.634 1.00 82.44 96 PHE A C 1
ATOM 764 O O . PHE A 1 96 ? 7.489 1.227 2.009 1.00 82.44 96 PHE A O 1
ATOM 771 N N . ARG A 1 97 ? 6.384 0.220 3.684 1.00 68.62 97 ARG A N 1
ATOM 772 C CA . ARG A 1 97 ? 5.615 1.408 4.104 1.00 68.62 97 ARG A CA 1
ATOM 773 C C . ARG A 1 97 ? 6.457 2.677 4.261 1.00 68.62 97 ARG A C 1
ATOM 775 O O . ARG A 1 97 ? 6.021 3.728 3.824 1.00 68.62 97 ARG A O 1
ATOM 782 N N . SER A 1 98 ? 7.643 2.587 4.858 1.00 69.44 98 SER A N 1
ATOM 783 C CA . SER A 1 98 ? 8.366 3.759 5.371 1.00 69.44 98 SER A CA 1
ATOM 784 C C . SER A 1 98 ? 9.724 4.033 4.719 1.00 69.44 98 SER A C 1
ATOM 786 O O . SER A 1 98 ? 10.503 4.800 5.278 1.00 69.44 98 SER A O 1
ATOM 788 N N . ILE A 1 99 ? 10.050 3.411 3.581 1.00 73.38 99 ILE A N 1
ATOM 789 C CA . ILE A 1 99 ? 11.327 3.688 2.900 1.00 73.38 99 ILE A CA 1
ATOM 790 C C . ILE A 1 99 ? 11.192 4.876 1.941 1.00 73.38 99 ILE A C 1
ATOM 792 O O . ILE A 1 99 ? 10.174 5.023 1.260 1.00 73.38 99 ILE A O 1
ATOM 796 N N . CYS A 1 100 ? 12.228 5.714 1.861 1.00 74.69 100 CYS A N 1
ATOM 797 C CA . CYS A 1 100 ? 12.284 6.834 0.923 1.00 74.69 100 CYS A CA 1
ATOM 798 C C . CYS A 1 100 ? 12.775 6.389 -0.469 1.00 74.69 100 CYS A C 1
ATOM 800 O O . CYS A 1 100 ? 13.028 5.205 -0.719 1.00 74.69 100 CYS A O 1
ATOM 802 N N . ARG A 1 101 ? 12.880 7.343 -1.405 1.00 78.19 101 ARG A N 1
ATOM 803 C CA . ARG A 1 101 ? 13.373 7.089 -2.767 1.00 78.19 101 ARG A CA 1
ATOM 804 C C . ARG A 1 101 ? 14.785 6.504 -2.753 1.00 78.19 101 ARG A C 1
ATOM 806 O O . ARG A 1 101 ? 14.994 5.477 -3.392 1.00 78.19 101 ARG A O 1
ATOM 813 N N . ASP A 1 102 ? 15.696 7.109 -2.000 1.00 75.62 102 ASP A N 1
ATOM 814 C CA . ASP A 1 102 ? 17.110 6.723 -1.982 1.00 75.62 102 ASP A CA 1
ATOM 815 C C . ASP A 1 102 ? 17.307 5.346 -1.355 1.00 75.62 102 ASP A C 1
ATOM 817 O O . ASP A 1 102 ? 17.956 4.485 -1.945 1.00 75.62 102 ASP A O 1
ATOM 821 N N . SER A 1 103 ? 16.628 5.066 -0.237 1.00 73.94 103 SER A N 1
ATOM 822 C CA . SER A 1 103 ? 16.622 3.723 0.353 1.00 73.94 103 SER A CA 1
ATOM 823 C C . SER A 1 103 ? 16.093 2.666 -0.622 1.00 73.94 103 SER A C 1
ATOM 825 O O . SER A 1 103 ? 16.604 1.549 -0.652 1.00 73.94 103 SER A O 1
ATOM 827 N N . ALA A 1 104 ? 15.085 2.997 -1.436 1.00 78.88 104 ALA A N 1
ATOM 828 C CA . ALA A 1 104 ? 14.580 2.082 -2.456 1.00 78.88 104 ALA A CA 1
ATOM 829 C C . ALA A 1 104 ? 15.570 1.880 -3.614 1.00 78.88 104 ALA A C 1
ATOM 831 O O . ALA A 1 104 ? 15.636 0.773 -4.142 1.00 78.88 104 ALA A O 1
ATOM 832 N N . MET A 1 105 ? 16.331 2.912 -4.000 1.00 81.56 105 MET A N 1
ATOM 833 C CA . MET A 1 105 ? 17.398 2.775 -4.996 1.00 81.56 105 MET A CA 1
ATOM 834 C C . MET A 1 105 ? 18.492 1.838 -4.490 1.00 81.56 105 MET A C 1
ATOM 836 O O . MET A 1 105 ? 18.812 0.879 -5.179 1.00 81.56 105 MET A O 1
ATOM 840 N N . ILE A 1 106 ? 18.975 2.046 -3.263 1.00 80.38 106 ILE A N 1
ATOM 841 C CA . ILE A 1 106 ? 20.001 1.199 -2.634 1.00 80.38 106 ILE A CA 1
ATOM 842 C C . ILE A 1 106 ? 19.511 -0.249 -2.499 1.00 80.38 106 ILE A C 1
ATOM 844 O O . ILE A 1 106 ? 20.233 -1.190 -2.802 1.00 80.38 106 ILE A O 1
ATOM 848 N N . LEU A 1 107 ? 18.256 -0.454 -2.088 1.00 83.06 107 LEU A N 1
ATOM 849 C CA . LEU A 1 107 ? 17.687 -1.794 -1.920 1.00 83.06 107 LEU A CA 1
ATOM 850 C C . LEU A 1 107 ? 17.548 -2.568 -3.244 1.00 83.06 107 LEU A C 1
ATOM 852 O O . LEU A 1 107 ? 17.596 -3.803 -3.252 1.00 83.06 107 LEU A O 1
ATOM 856 N N . LEU A 1 108 ? 17.305 -1.848 -4.340 1.00 86.50 108 LEU A N 1
ATOM 857 C CA . LEU A 1 108 ? 17.182 -2.403 -5.688 1.00 86.50 108 LEU A CA 1
ATOM 858 C C . LEU A 1 108 ? 18.511 -2.431 -6.440 1.00 86.50 108 LEU A C 1
ATOM 860 O O . LEU A 1 108 ? 18.578 -3.023 -7.520 1.00 86.50 108 LEU A O 1
ATOM 864 N N . ASP A 1 109 ? 19.552 -1.825 -5.881 1.00 82.88 109 ASP A N 1
ATOM 865 C CA . ASP A 1 109 ? 20.879 -1.866 -6.457 1.00 82.88 109 ASP A CA 1
ATOM 866 C C . ASP A 1 109 ? 21.380 -3.314 -6.517 1.00 82.88 109 ASP A C 1
ATOM 868 O O . ASP A 1 109 ? 21.115 -4.133 -5.630 1.00 82.88 109 ASP A O 1
ATOM 872 N N . ASN A 1 110 ? 22.036 -3.664 -7.623 1.00 80.50 110 ASN A N 1
ATOM 873 C CA . ASN A 1 110 ? 22.492 -5.027 -7.917 1.00 80.50 110 ASN A CA 1
ATOM 874 C C . ASN A 1 110 ? 21.403 -6.128 -7.862 1.00 80.50 110 ASN A C 1
ATOM 876 O O . ASN A 1 110 ? 21.714 -7.319 -7.775 1.00 80.50 110 ASN A O 1
ATOM 880 N N . LYS A 1 111 ? 20.110 -5.773 -7.929 1.00 88.75 111 LYS A N 1
ATOM 881 C CA . LYS A 1 111 ? 19.016 -6.745 -8.093 1.00 88.75 111 LYS A CA 1
ATOM 882 C C . LYS A 1 111 ? 18.782 -7.082 -9.571 1.00 88.75 111 LYS A C 1
ATOM 884 O O . LYS A 1 111 ? 19.109 -6.279 -10.445 1.00 88.75 111 LYS A O 1
ATOM 889 N N . PRO A 1 112 ? 18.186 -8.252 -9.880 1.00 90.88 112 PRO A N 1
ATOM 890 C CA . PRO A 1 112 ? 17.851 -8.585 -11.256 1.00 90.88 112 PRO A CA 1
ATOM 891 C C . PRO A 1 112 ? 16.766 -7.649 -11.800 1.00 90.88 112 PRO A C 1
ATOM 893 O O . PRO A 1 112 ? 15.950 -7.109 -11.048 1.00 90.88 112 PRO A O 1
ATOM 896 N N . LEU A 1 113 ? 16.726 -7.499 -13.124 1.00 90.94 113 LEU A N 1
ATOM 897 C CA . LEU A 1 113 ? 15.675 -6.753 -13.814 1.00 90.94 113 LEU A CA 1
ATOM 898 C C . LEU A 1 113 ? 14.286 -7.272 -13.422 1.00 90.94 113 LEU A C 1
ATOM 900 O O . LEU A 1 113 ? 14.071 -8.479 -13.294 1.00 90.94 113 LEU A O 1
ATOM 904 N N . GLY A 1 114 ? 13.344 -6.355 -13.218 1.00 89.06 114 GLY A N 1
ATOM 905 C CA . GLY A 1 114 ? 12.006 -6.689 -12.735 1.00 89.06 114 GLY A CA 1
ATOM 906 C C . GLY A 1 114 ? 11.888 -6.781 -11.211 1.00 89.06 114 GLY A C 1
ATOM 907 O O . GLY A 1 114 ? 10.766 -6.873 -10.711 1.00 89.06 114 GLY A O 1
ATOM 908 N N . ALA A 1 115 ? 12.990 -6.724 -10.449 1.00 92.56 115 ALA A N 1
ATOM 909 C CA . ALA A 1 115 ? 12.923 -6.566 -8.997 1.00 92.56 115 ALA A CA 1
ATOM 910 C C . ALA A 1 115 ? 12.278 -5.223 -8.639 1.00 92.56 115 ALA A C 1
ATOM 912 O O . ALA A 1 115 ? 12.567 -4.199 -9.256 1.00 92.56 115 ALA A O 1
ATOM 913 N N . PHE A 1 116 ? 11.398 -5.218 -7.643 1.00 94.12 116 PHE A N 1
ATOM 914 C CA . PHE A 1 116 ? 10.620 -4.029 -7.318 1.00 94.12 116 PHE A CA 1
ATOM 915 C C . PHE A 1 116 ? 10.273 -3.939 -5.836 1.00 94.12 116 PHE A C 1
ATOM 917 O O . PHE A 1 116 ? 10.328 -4.930 -5.101 1.00 94.12 116 PHE A O 1
ATOM 924 N N . VAL A 1 117 ? 9.874 -2.733 -5.433 1.00 91.19 117 VAL A N 1
ATOM 925 C CA . VAL A 1 117 ? 9.241 -2.435 -4.146 1.00 91.19 117 VAL A CA 1
ATOM 926 C C . VAL A 1 117 ? 8.116 -1.427 -4.328 1.00 91.19 117 VAL A C 1
ATOM 928 O O . VAL A 1 117 ? 8.193 -0.542 -5.181 1.00 91.19 117 VAL A O 1
ATOM 931 N N . VAL A 1 118 ? 7.084 -1.528 -3.496 1.00 90.94 118 VAL A N 1
ATOM 932 C CA . VAL A 1 118 ? 6.051 -0.494 -3.374 1.00 90.94 118 VAL A CA 1
ATOM 933 C C . VAL A 1 118 ? 6.215 0.190 -2.027 1.00 90.94 118 VAL A C 1
ATOM 935 O O . VAL A 1 118 ? 6.280 -0.484 -1.006 1.00 90.94 118 VAL A O 1
ATOM 938 N N . ARG A 1 119 ? 6.273 1.518 -2.015 1.00 87.19 119 ARG A N 1
ATOM 939 C CA . ARG A 1 119 ? 6.488 2.347 -0.822 1.00 87.19 119 ARG A CA 1
ATOM 940 C C . ARG A 1 119 ? 5.457 3.462 -0.718 1.00 87.19 119 ARG A C 1
ATOM 942 O O . ARG A 1 119 ? 4.764 3.748 -1.694 1.00 87.19 119 ARG A O 1
ATOM 949 N N . GLU A 1 120 ? 5.341 4.102 0.441 1.00 81.94 120 GLU A N 1
ATOM 950 C CA . GLU A 1 120 ? 4.594 5.361 0.523 1.00 81.94 120 GLU A CA 1
ATOM 951 C C . GLU A 1 120 ? 5.323 6.455 -0.271 1.00 81.94 120 GLU A C 1
ATOM 953 O O . GLU A 1 120 ? 6.558 6.497 -0.352 1.00 81.94 120 GLU A O 1
ATOM 958 N N . SER A 1 121 ? 4.549 7.312 -0.936 1.00 77.06 121 SER A N 1
ATOM 959 C CA . SER A 1 121 ? 5.119 8.425 -1.681 1.00 77.06 121 SER A CA 1
ATOM 960 C C . SER A 1 121 ? 5.589 9.501 -0.707 1.00 77.06 121 SER A C 1
ATOM 962 O O . SER A 1 121 ? 4.807 10.047 0.067 1.00 77.06 121 SER A O 1
ATOM 964 N N . THR A 1 122 ? 6.877 9.821 -0.777 1.00 68.12 122 THR A N 1
ATOM 965 C CA . THR A 1 122 ? 7.495 10.907 -0.007 1.00 68.12 122 THR A CA 1
ATOM 966 C C . THR A 1 122 ? 7.165 12.283 -0.582 1.00 68.12 122 THR A C 1
ATOM 968 O O . THR A 1 122 ? 7.248 13.277 0.125 1.00 68.12 122 THR A O 1
ATOM 971 N N . THR A 1 123 ? 6.764 12.351 -1.854 1.00 66.19 123 THR A N 1
ATOM 972 C CA . THR A 1 123 ? 6.451 13.606 -2.553 1.00 66.19 123 THR A CA 1
ATOM 973 C C . THR A 1 123 ? 4.956 13.917 -2.579 1.00 66.19 123 THR A C 1
ATOM 975 O O . THR A 1 123 ? 4.579 15.077 -2.703 1.00 66.19 123 THR A O 1
ATOM 978 N N . GLN A 1 124 ? 4.083 12.909 -2.448 1.00 66.06 124 GLN A N 1
ATOM 979 C CA . GLN A 1 124 ? 2.632 13.101 -2.467 1.00 66.06 124 GLN A CA 1
ATOM 980 C C . GLN A 1 124 ? 1.938 12.288 -1.374 1.00 66.06 124 GLN A C 1
ATOM 982 O O . GLN A 1 124 ? 1.794 11.068 -1.472 1.00 66.06 124 GLN A O 1
ATOM 987 N N . GLN A 1 125 ? 1.444 12.984 -0.348 1.00 69.25 125 GLN A N 1
ATOM 988 C CA . GLN A 1 125 ? 0.751 12.354 0.774 1.00 69.25 125 GLN A CA 1
ATOM 989 C C . GLN A 1 125 ? -0.477 11.560 0.312 1.00 69.25 125 GLN A C 1
ATOM 991 O O . GLN A 1 125 ? -1.253 12.000 -0.536 1.00 69.25 125 GLN A O 1
ATOM 996 N N . GLY A 1 126 ? -0.652 10.368 0.886 1.00 70.56 126 GLY A N 1
ATOM 997 C CA . GLY A 1 126 ? -1.759 9.468 0.555 1.00 70.56 126 GLY A CA 1
ATOM 998 C C . GLY A 1 126 ? -1.607 8.716 -0.774 1.00 70.56 126 GLY A C 1
ATOM 999 O O . GLY A 1 126 ? -2.490 7.927 -1.113 1.00 70.56 126 GLY A O 1
ATOM 1000 N N . CYS A 1 127 ? -0.506 8.921 -1.504 1.00 81.19 127 CYS A N 1
ATOM 1001 C CA . CYS A 1 127 ? -0.146 8.142 -2.688 1.00 81.19 127 CYS A CA 1
ATOM 1002 C C . CYS A 1 127 ? 0.969 7.135 -2.376 1.00 81.19 127 CYS A C 1
ATOM 1004 O O . CYS A 1 127 ? 1.672 7.231 -1.370 1.00 81.19 127 CYS A O 1
ATOM 1006 N N . PHE A 1 128 ? 1.148 6.172 -3.274 1.00 88.31 128 PHE A N 1
ATOM 1007 C CA . PHE A 1 128 ? 2.211 5.172 -3.216 1.00 88.31 128 PHE A CA 1
ATOM 1008 C C . PHE A 1 128 ? 3.203 5.397 -4.354 1.00 88.31 128 PHE A C 1
ATOM 1010 O O . PHE A 1 128 ? 2.887 6.052 -5.343 1.00 88.31 128 PHE A O 1
ATOM 1017 N N . ALA A 1 129 ? 4.397 4.834 -4.238 1.00 90.12 129 ALA A N 1
ATOM 1018 C CA . ALA A 1 129 ? 5.385 4.807 -5.303 1.00 90.12 129 ALA A CA 1
ATOM 1019 C C . ALA A 1 129 ? 5.860 3.369 -5.545 1.00 90.12 129 ALA A C 1
ATOM 1021 O O . ALA A 1 129 ? 6.166 2.643 -4.603 1.00 90.12 129 ALA A O 1
ATOM 1022 N N . LEU A 1 130 ? 5.930 2.965 -6.807 1.00 92.06 130 LEU A N 1
ATOM 1023 C CA . LEU A 1 130 ? 6.557 1.736 -7.276 1.00 92.06 130 LEU A CA 1
ATOM 1024 C C . LEU A 1 130 ? 7.979 2.071 -7.724 1.00 92.06 130 LEU A C 1
ATOM 1026 O O . LEU A 1 130 ? 8.155 2.841 -8.663 1.00 92.06 130 LEU A O 1
ATOM 1030 N N . SER A 1 131 ? 8.978 1.491 -7.069 1.00 91.69 131 SER A N 1
ATOM 1031 C CA . SER A 1 131 ? 10.367 1.524 -7.529 1.00 91.69 131 SER A CA 1
ATOM 1032 C C . SER A 1 131 ? 10.684 0.193 -8.212 1.00 91.69 131 SER A C 1
ATOM 1034 O O . SER A 1 131 ? 10.430 -0.860 -7.627 1.00 91.69 131 SER A O 1
ATOM 1036 N N . LEU A 1 132 ? 11.220 0.232 -9.430 1.00 92.81 132 LEU A N 1
ATOM 1037 C CA . LEU A 1 132 ? 11.452 -0.933 -10.289 1.00 92.81 132 LEU A CA 1
ATOM 1038 C C . LEU A 1 132 ? 12.885 -0.923 -10.825 1.00 92.81 132 LEU A C 1
ATOM 1040 O O . LEU A 1 132 ? 13.315 0.084 -11.384 1.00 92.81 132 LEU A O 1
ATOM 1044 N N . ARG A 1 133 ? 13.599 -2.046 -10.710 1.00 92.69 133 ARG A N 1
ATOM 1045 C CA . ARG A 1 133 ? 14.870 -2.277 -11.403 1.00 92.69 133 ARG A CA 1
ATOM 1046 C C . ARG A 1 133 ? 14.596 -2.490 -12.890 1.00 92.69 133 ARG A C 1
ATOM 1048 O O . ARG A 1 133 ? 13.898 -3.433 -13.269 1.00 92.69 133 ARG A O 1
ATOM 1055 N N . VAL A 1 134 ? 15.172 -1.626 -13.713 1.00 88.81 134 VAL A N 1
ATOM 1056 C CA . VAL A 1 134 ? 14.985 -1.569 -15.167 1.00 88.81 134 VAL A CA 1
ATOM 1057 C C . VAL A 1 134 ? 16.339 -1.643 -15.877 1.00 88.81 134 VAL A C 1
ATOM 1059 O O . VAL A 1 134 ? 17.365 -1.401 -15.241 1.00 88.81 134 VAL A O 1
ATOM 1062 N N . PRO A 1 135 ? 16.375 -1.983 -17.177 1.00 86.06 135 PRO A N 1
ATOM 1063 C CA . PRO A 1 135 ? 17.613 -1.923 -17.947 1.00 86.06 135 PRO A CA 1
ATOM 1064 C C . PRO A 1 135 ? 18.193 -0.503 -17.975 1.00 86.06 135 PRO A C 1
ATOM 1066 O O . PRO A 1 135 ? 17.442 0.479 -18.005 1.00 86.06 135 PRO A O 1
ATOM 1069 N N . ASP A 1 136 ? 19.521 -0.393 -18.038 1.00 83.56 136 ASP A N 1
ATOM 1070 C CA . ASP A 1 136 ? 20.218 0.899 -17.949 1.00 83.56 136 ASP A CA 1
ATOM 1071 C C . ASP A 1 136 ? 19.892 1.840 -19.132 1.00 83.56 136 ASP A C 1
ATOM 1073 O O . ASP A 1 136 ? 19.962 3.064 -19.014 1.00 83.56 136 ASP A O 1
ATOM 1077 N N . GLU A 1 137 ? 19.422 1.286 -20.258 1.00 80.56 137 GLU A N 1
ATOM 1078 C CA . GLU A 1 137 ? 18.889 2.046 -21.401 1.00 80.56 137 GLU A CA 1
ATOM 1079 C C . GLU A 1 137 ? 17.636 2.875 -21.056 1.00 80.56 137 GLU A C 1
ATOM 1081 O O . GLU A 1 137 ? 17.383 3.912 -21.675 1.00 80.56 137 GLU A O 1
ATOM 1086 N N . TYR A 1 138 ? 16.860 2.463 -20.047 1.00 77.19 138 TYR A N 1
ATOM 1087 C CA . TYR A 1 138 ? 15.692 3.209 -19.578 1.00 77.19 138 TYR A CA 1
ATOM 1088 C C . TYR A 1 138 ? 16.054 4.222 -18.502 1.00 77.19 138 TYR A C 1
ATOM 1090 O O . TYR A 1 138 ? 15.435 5.289 -18.454 1.00 77.19 138 TYR A O 1
ATOM 1098 N N . ARG A 1 139 ? 17.037 3.915 -17.648 1.00 76.50 139 ARG A N 1
ATOM 1099 C CA . ARG A 1 139 ? 17.514 4.793 -16.575 1.00 76.50 139 ARG A CA 1
ATOM 1100 C C . ARG A 1 139 ? 18.980 4.542 -16.266 1.00 76.50 139 ARG A C 1
ATOM 1102 O O . ARG A 1 139 ? 19.352 3.419 -15.985 1.00 76.50 139 ARG A O 1
ATOM 1109 N N . ILE A 1 140 ? 19.760 5.619 -16.170 1.00 77.88 140 ILE A N 1
ATOM 1110 C CA . ILE A 1 140 ? 21.190 5.559 -15.816 1.00 77.88 140 ILE A CA 1
ATOM 1111 C C . ILE A 1 140 ? 21.397 4.967 -14.412 1.00 77.88 140 ILE A C 1
ATOM 1113 O O . ILE A 1 140 ? 22.333 4.213 -14.198 1.00 77.88 140 ILE A O 1
ATOM 1117 N N . SER A 1 141 ? 20.497 5.253 -13.465 1.00 80.06 141 SER A N 1
ATOM 1118 C CA . SER A 1 141 ? 20.494 4.615 -12.138 1.00 80.06 141 SER A CA 1
ATOM 1119 C C . SER A 1 141 ? 20.043 3.146 -12.169 1.00 80.06 141 SER A C 1
ATOM 1121 O O . SER A 1 141 ? 20.119 2.450 -11.160 1.00 80.06 141 SER A O 1
ATOM 1123 N N . GLY A 1 142 ? 19.472 2.694 -13.289 1.00 85.31 142 GLY A N 1
ATOM 1124 C CA . GLY A 1 142 ? 18.791 1.413 -13.469 1.00 85.31 142 GLY A CA 1
ATOM 1125 C C . GLY A 1 142 ? 17.598 1.181 -12.530 1.00 85.31 142 GLY A C 1
ATOM 1126 O O . GLY A 1 142 ? 17.099 0.063 -12.427 1.00 85.31 142 GLY A O 1
ATOM 1127 N N . VAL A 1 143 ? 17.101 2.226 -11.857 1.00 86.75 143 VAL A N 1
ATOM 1128 C CA . VAL A 1 143 ? 15.881 2.185 -11.038 1.00 86.75 143 VAL A CA 1
ATOM 1129 C C . VAL A 1 143 ? 14.923 3.280 -11.498 1.00 86.75 143 VAL A C 1
ATOM 1131 O O . VAL A 1 143 ? 15.267 4.462 -11.484 1.00 86.75 143 VAL A O 1
ATOM 1134 N N . ALA A 1 144 ? 13.720 2.876 -11.902 1.00 88.19 144 ALA A N 1
ATOM 1135 C CA . ALA A 1 144 ? 12.627 3.761 -12.294 1.00 88.19 144 ALA A CA 1
ATOM 1136 C C . ALA A 1 144 ? 11.598 3.887 -11.164 1.00 88.19 144 ALA A C 1
ATOM 1138 O O . ALA A 1 144 ? 11.330 2.914 -10.451 1.00 88.19 144 ALA A O 1
ATOM 1139 N N . HIS A 1 145 ? 10.996 5.069 -11.014 1.00 88.75 145 HIS A N 1
ATOM 1140 C CA . HIS A 1 145 ? 9.986 5.336 -9.992 1.00 88.75 145 HIS A CA 1
ATOM 1141 C C . HIS A 1 145 ? 8.659 5.790 -10.602 1.00 88.75 145 HIS A C 1
ATOM 1143 O O . HIS A 1 145 ? 8.585 6.777 -11.330 1.00 88.75 145 HIS A O 1
ATOM 1149 N N . TYR A 1 146 ? 7.582 5.109 -10.222 1.00 88.62 146 TYR A N 1
ATOM 1150 C CA . TYR A 1 146 ? 6.230 5.376 -10.695 1.00 88.62 146 TYR A CA 1
ATOM 1151 C C . TYR A 1 146 ? 5.304 5.714 -9.537 1.00 88.62 146 TYR A C 1
ATOM 1153 O O . TYR A 1 146 ? 5.261 5.013 -8.532 1.00 88.62 146 TYR A O 1
ATOM 1161 N N . LEU A 1 147 ? 4.512 6.763 -9.688 1.00 87.81 147 LEU A N 1
ATOM 1162 C CA . LEU A 1 147 ? 3.533 7.198 -8.711 1.00 87.81 147 LEU A CA 1
ATOM 1163 C C . LEU A 1 147 ? 2.242 6.416 -8.921 1.00 87.81 147 LEU A C 1
ATOM 1165 O O . LEU A 1 147 ? 1.688 6.391 -10.020 1.00 87.81 147 LEU A O 1
ATOM 1169 N N . ILE A 1 148 ? 1.750 5.811 -7.850 1.00 89.88 148 ILE A N 1
ATOM 1170 C CA . ILE A 1 148 ? 0.463 5.136 -7.794 1.00 89.88 148 ILE A CA 1
ATOM 1171 C C . ILE A 1 148 ? -0.462 5.990 -6.940 1.00 89.88 148 ILE A C 1
ATOM 1173 O O . ILE A 1 148 ? -0.275 6.110 -5.727 1.00 89.88 148 ILE A O 1
ATOM 1177 N N . PHE A 1 149 ? -1.482 6.568 -7.560 1.00 85.00 149 PHE A N 1
ATOM 1178 C CA . PHE A 1 149 ? -2.494 7.320 -6.833 1.00 85.00 149 PHE A CA 1
ATOM 1179 C C . PHE A 1 149 ? -3.722 6.454 -6.577 1.00 85.00 149 PHE A C 1
ATOM 1181 O O . PHE A 1 149 ? -4.025 5.509 -7.313 1.00 85.00 149 PHE A O 1
ATOM 1188 N N . ARG A 1 150 ? -4.437 6.802 -5.509 1.00 82.88 150 ARG A N 1
ATOM 1189 C CA . ARG A 1 150 ? -5.755 6.255 -5.221 1.00 82.88 150 ARG A CA 1
ATOM 1190 C C . ARG A 1 150 ? -6.804 7.223 -5.756 1.00 82.88 150 ARG A C 1
ATOM 1192 O O . ARG A 1 150 ? -6.893 8.357 -5.296 1.00 82.88 150 ARG A O 1
ATOM 1199 N N . SER A 1 151 ? -7.580 6.776 -6.734 1.00 77.31 151 SER A N 1
ATOM 1200 C CA . SER A 1 151 ? -8.710 7.523 -7.286 1.00 77.31 151 SER A CA 1
ATOM 1201 C C . SER A 1 151 ? -9.782 7.764 -6.218 1.00 77.31 151 SER A C 1
ATOM 1203 O O . SER A 1 151 ? -9.902 7.005 -5.252 1.00 77.31 151 SER A O 1
ATOM 1205 N N . ALA A 1 152 ? -10.631 8.774 -6.426 1.00 73.44 152 ALA A N 1
ATOM 1206 C CA . ALA A 1 152 ? -11.788 9.052 -5.571 1.00 73.44 152 ALA A CA 1
ATOM 1207 C C . ALA A 1 152 ? -12.749 7.850 -5.457 1.00 73.44 152 ALA A C 1
ATOM 1209 O O . ALA A 1 152 ? -13.412 7.678 -4.437 1.00 73.44 152 ALA A O 1
ATOM 1210 N N . LYS A 1 153 ? -12.780 6.977 -6.475 1.00 72.06 153 LYS A N 1
ATOM 1211 C CA . LYS A 1 153 ? -13.558 5.724 -6.480 1.00 72.06 153 LYS A CA 1
ATOM 1212 C C . LYS A 1 153 ? -12.940 4.616 -5.614 1.00 72.06 153 LYS A C 1
ATOM 1214 O O . LYS A 1 153 ? -13.527 3.550 -5.467 1.00 72.06 153 LYS A O 1
ATOM 1219 N N . GLY A 1 154 ? -11.754 4.845 -5.053 1.00 72.31 154 GLY A N 1
ATOM 1220 C CA . GLY A 1 154 ? -11.019 3.881 -4.239 1.00 72.31 154 GLY A CA 1
ATOM 1221 C C . GLY A 1 154 ? -10.140 2.909 -5.029 1.00 72.31 154 GLY A C 1
ATOM 1222 O O . GLY A 1 154 ? -9.505 2.068 -4.398 1.00 72.31 154 GLY A O 1
ATOM 1223 N N . THR A 1 155 ? -10.078 3.041 -6.355 1.00 78.50 155 THR A N 1
ATOM 1224 C CA . THR A 1 155 ? -9.202 2.280 -7.258 1.00 78.50 155 THR A CA 1
ATOM 1225 C C . THR A 1 155 ? -7.776 2.844 -7.281 1.00 78.50 155 THR A C 1
ATOM 1227 O O . THR A 1 155 ? -7.536 3.978 -6.868 1.00 78.50 155 THR A O 1
ATOM 1230 N N . PHE A 1 156 ? -6.818 2.048 -7.752 1.00 86.62 156 PHE A N 1
ATOM 1231 C CA . PHE A 1 156 ? -5.390 2.354 -7.817 1.00 86.62 156 PHE A CA 1
ATOM 1232 C C . PHE A 1 156 ? -4.919 2.420 -9.265 1.00 86.62 156 PHE A C 1
ATOM 1234 O O . PHE A 1 156 ? -5.282 1.565 -10.073 1.00 86.62 156 PHE A O 1
ATOM 1241 N N . GLN A 1 157 ? -4.074 3.397 -9.579 1.00 89.31 157 GLN A N 1
ATOM 1242 C CA . GLN A 1 157 ? -3.584 3.617 -10.936 1.00 89.31 157 GLN A CA 1
ATOM 1243 C C . GLN A 1 157 ? -2.175 4.199 -10.921 1.00 89.31 157 GLN A C 1
ATOM 1245 O O . GLN A 1 157 ? -1.867 5.071 -10.109 1.00 89.31 157 GLN A O 1
ATOM 1250 N N . ILE A 1 158 ? -1.330 3.735 -11.846 1.00 90.62 158 ILE A N 1
ATOM 1251 C CA . ILE A 1 158 ? -0.030 4.359 -12.107 1.00 90.62 158 ILE A CA 1
ATOM 1252 C C . ILE A 1 158 ? -0.264 5.647 -12.905 1.00 90.62 158 ILE A C 1
ATOM 1254 O O . ILE A 1 158 ? -0.928 5.624 -13.945 1.00 90.62 158 ILE A O 1
ATOM 1258 N N . LYS A 1 159 ? 0.291 6.774 -12.450 1.00 85.25 159 LYS A N 1
ATOM 1259 C CA . LYS A 1 159 ? 0.192 8.061 -13.150 1.00 85.25 159 LYS A CA 1
ATOM 1260 C C . LYS A 1 159 ? 0.706 7.920 -14.590 1.00 85.25 159 LYS A C 1
ATOM 1262 O O . LYS A 1 159 ? 1.808 7.435 -14.825 1.00 85.25 159 LYS A O 1
ATOM 1267 N N . GLY A 1 160 ? -0.123 8.315 -15.558 1.00 82.81 160 GLY A N 1
ATOM 1268 C CA . GLY A 1 160 ? 0.169 8.201 -16.995 1.00 82.81 160 GLY A CA 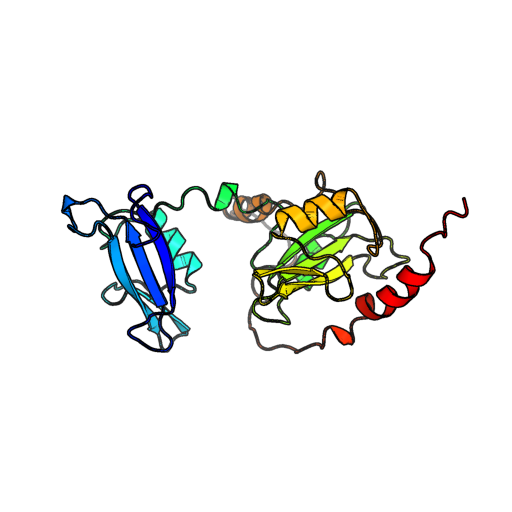1
ATOM 1269 C C . GLY A 1 160 ? -0.286 6.893 -17.663 1.00 82.81 160 GLY A C 1
ATOM 1270 O O . GLY A 1 160 ? -0.289 6.815 -18.896 1.00 82.81 160 GLY A O 1
ATOM 1271 N N . PHE A 1 161 ? -0.727 5.892 -16.898 1.00 86.94 161 PHE A N 1
ATOM 1272 C CA . PHE A 1 161 ? -1.319 4.653 -17.415 1.00 86.94 161 PHE A CA 1
ATOM 1273 C C . PHE A 1 161 ? -2.845 4.780 -17.437 1.00 86.94 161 PHE A C 1
ATOM 1275 O O . PHE A 1 161 ? -3.408 5.570 -16.689 1.00 86.94 161 PHE A O 1
ATOM 1282 N N . SER A 1 162 ? -3.538 4.014 -18.281 1.00 86.44 162 SER A N 1
ATOM 1283 C CA . SER A 1 162 ? -5.004 4.088 -18.424 1.00 86.44 162 SER A CA 1
ATOM 1284 C C . SER A 1 162 ? -5.779 3.092 -17.555 1.00 86.44 162 SER A C 1
ATOM 1286 O O . SER A 1 162 ? -6.968 3.295 -17.331 1.00 86.44 162 SER A O 1
ATOM 1288 N N . LYS A 1 163 ? -5.138 2.020 -17.071 1.00 88.44 163 LYS A N 1
ATOM 1289 C CA . LYS A 1 163 ? -5.808 0.960 -16.301 1.00 88.44 163 LYS A CA 1
ATOM 1290 C C . LYS A 1 163 ? -5.898 1.304 -14.816 1.00 88.44 163 LYS A C 1
ATOM 1292 O O . LYS A 1 163 ? -4.904 1.687 -14.200 1.00 88.44 163 LYS A O 1
ATOM 1297 N N . GLU A 1 164 ? -7.077 1.075 -14.249 1.00 89.12 164 GLU A N 1
ATOM 1298 C CA . GLU A 1 164 ? -7.360 1.182 -12.820 1.00 89.12 164 GLU A CA 1
ATOM 1299 C C . GLU A 1 164 ? -7.564 -0.206 -12.202 1.00 89.12 164 GLU A C 1
ATOM 1301 O O . GLU A 1 164 ? -8.099 -1.113 -12.840 1.00 89.12 164 GLU A O 1
ATOM 1306 N N . PHE A 1 165 ? -7.175 -0.360 -10.938 1.00 86.69 165 PHE A N 1
ATOM 1307 C CA . PHE A 1 165 ? -7.224 -1.630 -10.218 1.00 86.69 165 PHE A CA 1
ATOM 1308 C C . PHE A 1 165 ? -7.951 -1.492 -8.878 1.00 86.69 165 PHE A C 1
ATOM 1310 O O . PHE A 1 165 ? -7.826 -0.464 -8.215 1.00 86.69 165 PHE A O 1
ATOM 1317 N N . PRO A 1 166 ? -8.683 -2.517 -8.417 1.00 78.50 166 PRO A N 1
ATOM 1318 C CA . PRO A 1 166 ? -9.378 -2.468 -7.129 1.00 78.50 166 PRO A CA 1
ATOM 1319 C C . PRO A 1 166 ? -8.430 -2.532 -5.917 1.00 78.50 166 PRO A C 1
ATOM 1321 O O . PRO A 1 166 ? -8.832 -2.187 -4.809 1.00 78.50 166 PRO A O 1
ATOM 1324 N N . SER A 1 167 ? -7.180 -2.972 -6.098 1.00 82.94 167 SER A N 1
ATOM 1325 C CA . SER A 1 167 ? -6.182 -3.081 -5.025 1.00 82.94 167 SER A CA 1
ATOM 1326 C C . SER A 1 167 ? -4.748 -2.959 -5.547 1.00 82.94 167 SER A C 1
ATOM 1328 O O . SER A 1 167 ? -4.483 -3.231 -6.717 1.00 82.94 167 SER A O 1
ATOM 1330 N N . LEU A 1 168 ? -3.794 -2.636 -4.664 1.00 85.12 168 LEU A N 1
ATOM 1331 C CA . LEU A 1 168 ? -2.366 -2.708 -5.002 1.00 85.12 168 LEU A CA 1
ATOM 1332 C C . LEU A 1 168 ? -1.951 -4.133 -5.395 1.00 85.12 168 LEU A C 1
ATOM 1334 O O . LEU A 1 168 ? -1.187 -4.290 -6.340 1.00 85.12 168 LEU A O 1
ATOM 1338 N N . GLN A 1 169 ? -2.478 -5.179 -4.741 1.00 86.50 169 GLN A N 1
ATOM 1339 C CA . GLN A 1 169 ? -2.155 -6.557 -5.130 1.00 86.50 169 GLN A CA 1
ATOM 1340 C C . GLN A 1 169 ? -2.568 -6.869 -6.572 1.00 86.50 169 GLN A C 1
ATOM 1342 O O . GLN A 1 169 ? -1.788 -7.467 -7.305 1.00 86.50 169 GLN 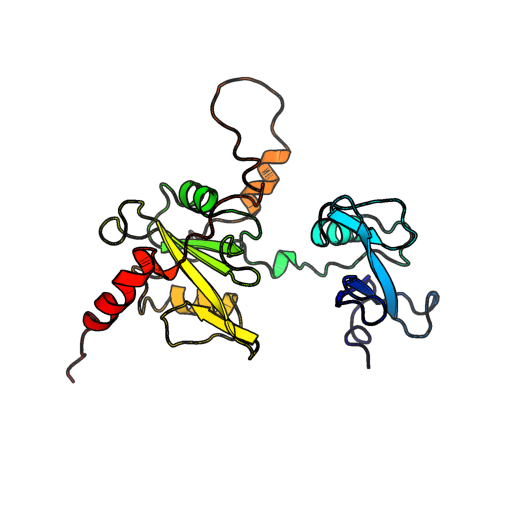A O 1
ATOM 1347 N N . SER A 1 170 ? -3.769 -6.456 -6.993 1.00 85.38 170 SER A N 1
ATOM 1348 C CA . SER A 1 170 ? -4.243 -6.704 -8.363 1.00 85.38 170 SER A CA 1
ATOM 1349 C C . SER A 1 170 ? -3.464 -5.899 -9.404 1.00 85.38 170 SER A C 1
ATOM 1351 O O . SER A 1 170 ? -3.168 -6.429 -10.473 1.00 85.38 170 SER A O 1
ATOM 1353 N N . LEU A 1 171 ? -3.057 -4.670 -9.067 1.00 92.12 171 LEU A N 1
ATOM 1354 C CA . LEU A 1 171 ? -2.148 -3.863 -9.882 1.00 92.12 171 LEU A CA 1
ATOM 1355 C C . LEU A 1 171 ? -0.811 -4.584 -10.094 1.00 92.12 171 LEU A C 1
ATOM 1357 O O . LEU A 1 171 ? -0.381 -4.773 -11.230 1.00 92.12 171 LEU A O 1
ATOM 1361 N N . ILE A 1 172 ? -0.169 -5.027 -9.010 1.00 92.31 172 ILE A N 1
ATOM 1362 C CA . ILE A 1 172 ? 1.132 -5.703 -9.076 1.00 92.31 172 ILE A CA 1
ATOM 1363 C C . ILE A 1 172 ? 1.024 -7.045 -9.806 1.00 92.31 172 ILE A C 1
ATOM 1365 O O . ILE A 1 172 ? 1.852 -7.337 -10.665 1.00 92.31 172 ILE A O 1
ATOM 1369 N N . ALA A 1 173 ? -0.015 -7.836 -9.527 1.00 87.50 173 ALA A N 1
ATOM 1370 C CA . ALA A 1 173 ? -0.252 -9.097 -10.223 1.00 87.50 173 ALA A CA 1
ATOM 1371 C C . ALA A 1 173 ? -0.415 -8.883 -11.736 1.00 87.50 173 ALA A C 1
ATOM 1373 O O . ALA A 1 173 ? 0.195 -9.602 -12.525 1.00 87.50 173 ALA A O 1
ATOM 1374 N N . HIS A 1 174 ? -1.161 -7.854 -12.149 1.00 90.25 174 HIS A N 1
ATOM 1375 C CA . HIS A 1 174 ? -1.320 -7.519 -13.561 1.00 90.25 174 HIS A CA 1
ATOM 1376 C C . HIS A 1 174 ? 0.016 -7.190 -14.235 1.00 90.25 174 HIS A C 1
ATOM 1378 O O . HIS A 1 174 ? 0.359 -7.812 -15.238 1.00 90.25 174 HIS A O 1
ATOM 1384 N N . TYR A 1 175 ? 0.791 -6.264 -13.664 1.00 91.25 175 TYR A N 1
ATOM 1385 C CA . TYR A 1 175 ? 2.072 -5.839 -14.241 1.00 91.25 175 TYR A CA 1
ATOM 1386 C C . TYR A 1 175 ? 3.196 -6.872 -14.082 1.00 91.25 175 TYR A C 1
ATOM 1388 O O . TYR A 1 175 ? 4.253 -6.722 -14.691 1.00 91.25 175 TYR A O 1
ATOM 1396 N N . SER A 1 176 ? 2.974 -7.942 -13.309 1.00 90.50 176 SER A N 1
ATOM 1397 C CA . SER A 1 176 ? 3.885 -9.091 -13.280 1.00 90.50 176 SER A CA 1
ATOM 1398 C C . SER A 1 176 ? 3.785 -9.993 -14.509 1.00 90.50 176 SER A C 1
ATOM 1400 O O . SER A 1 176 ? 4.718 -10.725 -14.823 1.00 90.50 176 SER A O 1
ATOM 1402 N N . ILE A 1 177 ? 2.664 -9.905 -15.230 1.00 88.44 177 ILE A N 1
ATOM 1403 C CA . ILE A 1 177 ? 2.385 -10.696 -16.433 1.00 88.44 177 ILE A CA 1
ATOM 1404 C C . ILE A 1 177 ? 2.412 -9.792 -17.672 1.00 88.44 177 ILE A C 1
ATOM 1406 O O . ILE A 1 177 ? 2.988 -10.149 -18.695 1.00 88.44 177 ILE A O 1
ATOM 1410 N N . MET A 1 178 ? 1.808 -8.605 -17.576 1.00 85.75 178 MET A N 1
ATOM 1411 C CA . MET A 1 178 ? 1.625 -7.671 -18.685 1.00 85.75 178 MET A CA 1
ATOM 1412 C C . MET A 1 178 ? 2.535 -6.453 -18.509 1.00 85.75 178 MET A C 1
ATOM 1414 O O . MET A 1 178 ? 2.227 -5.555 -17.730 1.00 85.75 178 MET A O 1
ATOM 1418 N N . GLN A 1 179 ? 3.643 -6.405 -19.254 1.00 77.88 179 GLN A N 1
ATOM 1419 C CA . GLN A 1 179 ? 4.590 -5.282 -19.227 1.00 77.88 179 GLN A CA 1
ATOM 1420 C C . GLN A 1 179 ? 3.913 -3.934 -19.540 1.00 77.88 179 GLN A C 1
ATOM 1422 O O . GLN A 1 179 ? 4.162 -2.942 -18.858 1.00 77.88 179 GLN A O 1
ATOM 1427 N N . GLU A 1 180 ? 3.028 -3.905 -20.544 1.00 83.75 180 GLU A N 1
ATOM 1428 C CA . GLU A 1 180 ? 2.334 -2.695 -21.009 1.00 83.75 180 GLU A CA 1
ATOM 1429 C C . GLU A 1 180 ? 3.319 -1.537 -21.272 1.00 83.75 180 GLU A C 1
ATOM 1431 O O . GLU A 1 180 ? 4.142 -1.625 -22.179 1.00 83.75 180 GLU A O 1
ATOM 1436 N N . LEU A 1 181 ? 3.249 -0.455 -20.488 1.00 83.69 181 LEU A N 1
ATOM 1437 C CA . LEU A 1 181 ? 4.127 0.715 -20.606 1.00 83.69 181 LEU A CA 1
ATOM 1438 C C . LEU A 1 181 ? 5.313 0.686 -19.624 1.00 83.69 181 LEU A C 1
ATOM 1440 O O . LEU A 1 181 ? 6.049 1.668 -19.544 1.00 83.69 181 LEU A O 1
ATOM 1444 N N . LEU A 1 182 ? 5.501 -0.392 -18.854 1.00 86.69 182 LEU A N 1
ATOM 1445 C CA . LEU A 1 182 ? 6.696 -0.559 -18.024 1.00 86.69 182 LEU A CA 1
ATOM 1446 C C . LEU A 1 182 ? 7.899 -0.995 -18.885 1.00 86.69 182 LEU A C 1
ATOM 1448 O O . LEU A 1 182 ? 7.724 -1.677 -19.892 1.00 86.69 182 LEU A O 1
ATOM 1452 N N . PRO A 1 183 ? 9.141 -0.670 -18.492 1.00 85.75 183 PRO A N 1
ATOM 1453 C CA . PRO A 1 183 ? 10.356 -1.152 -19.157 1.00 85.75 183 PRO A CA 1
ATOM 1454 C C . PRO A 1 183 ? 10.545 -2.671 -19.122 1.00 85.75 183 PRO A C 1
ATOM 1456 O O . PRO A 1 183 ? 11.184 -3.237 -20.003 1.00 85.75 183 PRO A O 1
ATOM 1459 N N . CYS A 1 184 ? 9.985 -3.330 -18.107 1.00 86.25 184 CYS A N 1
ATOM 1460 C CA . CYS A 1 184 ? 9.952 -4.780 -17.960 1.00 86.25 184 CYS A CA 1
ATOM 1461 C C . CYS A 1 184 ? 8.802 -5.189 -17.015 1.00 86.25 184 CYS A C 1
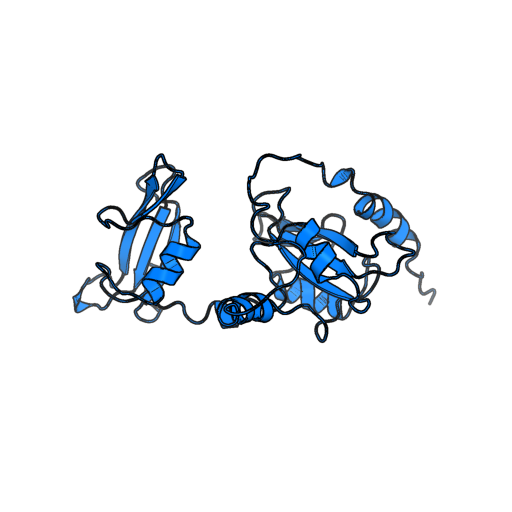ATOM 1463 O O . CYS A 1 184 ? 8.364 -4.361 -16.207 1.00 86.25 184 CYS A O 1
ATOM 1465 N N . PRO A 1 185 ? 8.311 -6.442 -17.080 1.00 90.50 185 PRO A N 1
ATOM 1466 C CA . PRO A 1 185 ? 7.353 -6.963 -16.107 1.00 90.50 185 PRO A CA 1
ATOM 1467 C C . PRO A 1 185 ? 7.902 -6.945 -14.675 1.00 90.50 185 PRO A C 1
ATOM 1469 O O . PRO A 1 185 ? 9.106 -7.085 -14.446 1.00 90.50 185 PRO A O 1
ATOM 1472 N N . LEU A 1 186 ? 7.002 -6.830 -13.700 1.00 92.31 186 LEU A N 1
ATOM 1473 C CA . LEU A 1 186 ? 7.339 -6.997 -12.287 1.00 92.31 186 LEU A CA 1
ATOM 1474 C C . LEU A 1 186 ? 7.623 -8.469 -11.984 1.00 92.31 186 LEU A C 1
ATOM 1476 O O . LEU A 1 186 ? 6.820 -9.340 -12.302 1.00 92.31 186 LEU A O 1
ATOM 1480 N N . ASN A 1 187 ? 8.719 -8.772 -11.301 1.00 87.44 187 ASN A N 1
ATOM 1481 C CA . ASN A 1 187 ? 9.043 -10.152 -10.969 1.00 87.44 187 ASN A CA 1
ATOM 1482 C C . ASN A 1 187 ? 8.785 -10.437 -9.486 1.00 87.44 187 ASN A C 1
ATOM 1484 O O . ASN A 1 187 ? 9.575 -10.098 -8.605 1.00 87.44 187 ASN A O 1
ATOM 1488 N N . LEU A 1 188 ? 7.661 -11.106 -9.221 1.00 83.00 188 LEU A N 1
ATOM 1489 C CA . LEU A 1 188 ? 7.214 -11.463 -7.872 1.00 83.00 188 LEU A CA 1
ATOM 1490 C C . LEU A 1 188 ? 8.162 -12.426 -7.141 1.00 83.00 188 LEU A C 1
ATOM 1492 O O . LEU A 1 188 ? 8.167 -12.444 -5.913 1.00 83.00 188 LEU A O 1
ATOM 1496 N N . THR A 1 189 ? 8.968 -13.211 -7.864 1.00 77.06 189 THR A N 1
ATOM 1497 C CA . THR A 1 189 ? 9.879 -14.194 -7.248 1.00 77.06 189 THR A CA 1
ATOM 1498 C C . THR A 1 189 ? 11.133 -13.549 -6.654 1.00 77.06 189 THR A C 1
ATOM 1500 O O . THR A 1 189 ? 11.669 -14.047 -5.665 1.00 77.06 189 THR A O 1
ATOM 1503 N N . ILE A 1 190 ? 11.555 -12.409 -7.209 1.00 79.56 190 ILE A N 1
ATOM 1504 C CA . ILE A 1 190 ? 12.752 -11.651 -6.805 1.00 79.56 190 ILE A CA 1
ATOM 1505 C C . ILE A 1 190 ? 12.414 -10.294 -6.180 1.00 79.56 190 ILE A C 1
ATOM 1507 O O . ILE A 1 190 ? 13.315 -9.490 -5.933 1.00 79.56 190 ILE A O 1
ATOM 1511 N N . ALA A 1 191 ? 11.130 -10.015 -5.946 1.00 74.88 191 ALA A N 1
ATOM 1512 C CA . ALA A 1 191 ? 10.710 -8.810 -5.253 1.00 74.88 191 ALA A CA 1
ATOM 1513 C C . ALA A 1 191 ? 11.404 -8.735 -3.886 1.00 74.88 191 ALA A C 1
ATOM 1515 O O . ALA A 1 191 ? 11.507 -9.742 -3.172 1.00 74.88 191 ALA A O 1
ATOM 1516 N N . CYS A 1 192 ? 11.902 -7.551 -3.521 1.00 70.44 192 CYS A N 1
ATOM 1517 C CA . CYS A 1 192 ? 12.552 -7.385 -2.227 1.00 70.44 192 CYS A 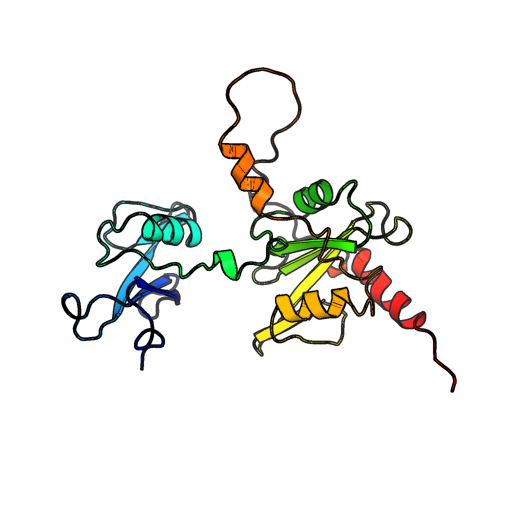CA 1
ATOM 1518 C C . CYS A 1 192 ? 11.529 -7.674 -1.124 1.00 70.44 192 CYS A C 1
ATOM 1520 O O . CYS A 1 192 ? 10.375 -7.268 -1.225 1.00 70.44 192 CYS A O 1
ATOM 1522 N N . LYS A 1 193 ? 11.941 -8.409 -0.087 1.00 71.44 193 LYS A N 1
ATOM 1523 C CA . LYS A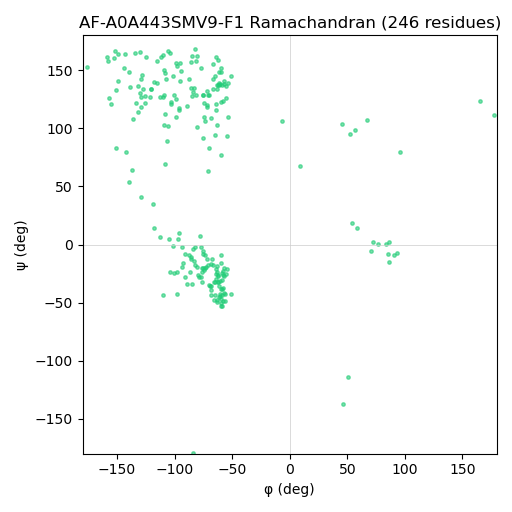 1 193 ? 11.053 -8.826 1.002 1.00 71.44 193 LYS A CA 1
ATOM 1524 C C . LYS A 1 193 ? 11.293 -7.958 2.232 1.00 71.44 193 LYS A C 1
ATOM 1526 O O . LYS A 1 193 ? 12.404 -7.947 2.761 1.00 71.44 193 LYS A O 1
ATOM 1531 N N . ALA A 1 194 ? 10.251 -7.289 2.718 1.00 58.69 194 ALA A N 1
ATOM 1532 C CA . ALA A 1 194 ? 10.271 -6.440 3.910 1.00 58.69 194 ALA A CA 1
ATOM 1533 C C . ALA A 1 194 ? 10.710 -7.200 5.179 1.00 58.69 194 ALA A C 1
ATOM 1535 O O . ALA A 1 194 ? 11.289 -6.609 6.086 1.00 58.69 194 ALA A O 1
ATOM 1536 N N . LYS A 1 195 ? 10.560 -8.534 5.187 1.00 48.16 195 LYS A N 1
ATOM 1537 C CA . LYS A 1 195 ? 11.000 -9.450 6.258 1.00 48.16 195 LYS A CA 1
ATOM 1538 C C . LYS A 1 195 ? 12.512 -9.437 6.552 1.00 48.16 195 LYS A C 1
ATOM 1540 O O . LYS A 1 195 ? 12.930 -10.038 7.534 1.00 48.16 195 LYS A O 1
ATOM 1545 N N . ASN A 1 196 ? 13.333 -8.768 5.737 1.00 41.78 196 ASN A N 1
ATOM 1546 C CA . ASN A 1 196 ? 14.781 -8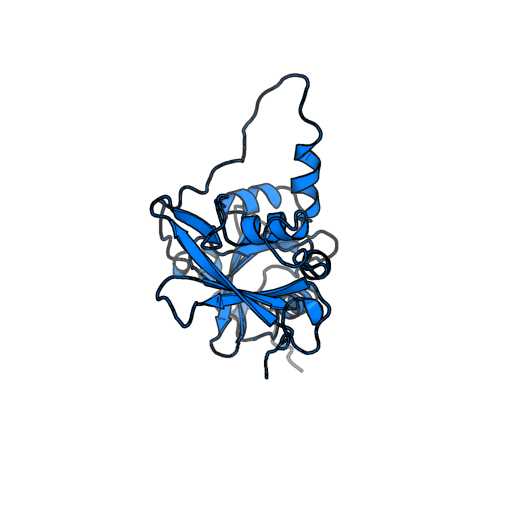.650 5.955 1.00 41.78 196 ASN A CA 1
ATOM 1547 C C . ASN A 1 196 ? 15.215 -7.385 6.726 1.00 41.78 196 ASN A C 1
ATOM 1549 O O . ASN A 1 196 ? 16.402 -7.223 6.998 1.00 41.78 196 ASN A O 1
ATOM 1553 N N . LEU A 1 197 ? 14.287 -6.493 7.095 1.00 47.62 197 LEU A N 1
ATOM 1554 C CA . LEU A 1 197 ? 14.608 -5.283 7.870 1.00 47.62 197 LEU A CA 1
ATOM 1555 C C . LEU A 1 197 ? 14.511 -5.498 9.392 1.00 47.62 197 LEU A C 1
ATOM 1557 O O . LEU A 1 197 ? 15.280 -4.890 10.132 1.00 47.62 197 LEU A O 1
ATOM 1561 N N . ASP A 1 198 ? 13.664 -6.420 9.864 1.00 40.00 198 ASP A N 1
ATOM 1562 C CA . ASP A 1 198 ? 13.510 -6.698 11.303 1.00 40.00 198 ASP A CA 1
ATOM 1563 C C . ASP A 1 198 ? 14.520 -7.727 11.851 1.00 40.00 198 ASP A C 1
ATOM 1565 O O . ASP A 1 198 ? 14.865 -7.697 13.034 1.00 40.00 198 ASP A O 1
ATOM 1569 N N . ALA A 1 199 ? 15.068 -8.605 11.001 1.00 39.19 199 ALA A N 1
ATOM 1570 C CA . ALA A 1 199 ? 16.023 -9.642 11.417 1.00 39.19 199 ALA A CA 1
ATOM 1571 C C . ALA A 1 199 ? 17.429 -9.101 11.758 1.00 39.19 199 ALA A C 1
ATOM 1573 O O . ALA A 1 199 ? 18.169 -9.734 12.511 1.00 39.19 199 ALA A O 1
ATOM 1574 N N . ASN A 1 200 ? 17.784 -7.905 11.273 1.00 34.12 200 ASN A N 1
ATOM 1575 C CA . ASN A 1 200 ? 19.065 -7.254 11.579 1.00 34.12 200 ASN A CA 1
ATOM 1576 C C . ASN A 1 200 ? 19.058 -6.463 12.899 1.00 34.12 200 ASN A C 1
ATOM 1578 O O . ASN A 1 200 ? 20.101 -5.978 13.331 1.00 34.12 200 ASN A O 1
ATOM 1582 N N . ARG A 1 201 ? 17.912 -6.372 13.591 1.00 40.47 201 ARG A N 1
ATOM 1583 C CA . ARG A 1 201 ? 17.815 -5.716 14.905 1.00 40.47 201 ARG A CA 1
ATOM 1584 C C . ARG A 1 201 ? 18.289 -6.604 16.065 1.00 40.47 201 ARG A C 1
ATOM 1586 O O . ARG A 1 201 ? 18.613 -6.082 17.125 1.00 40.47 201 ARG A O 1
ATOM 1593 N N . ALA A 1 202 ? 18.359 -7.925 15.874 1.00 36.53 202 ALA A N 1
ATOM 1594 C CA . ALA A 1 202 ? 18.688 -8.891 16.930 1.00 36.53 202 ALA A CA 1
ATOM 1595 C C . ALA A 1 202 ? 20.120 -9.471 16.861 1.00 36.53 202 ALA A C 1
ATOM 1597 O O . ALA A 1 202 ? 20.458 -10.345 17.654 1.00 36.53 202 ALA A O 1
ATOM 1598 N N . LYS A 1 203 ? 20.979 -8.998 15.944 1.00 30.61 203 LYS A N 1
ATOM 1599 C CA . LYS A 1 203 ? 22.389 -9.423 15.823 1.00 30.61 203 LYS A CA 1
ATOM 1600 C C . LYS A 1 203 ? 23.333 -8.237 15.585 1.00 30.61 203 LYS A C 1
ATOM 1602 O O . LYS A 1 203 ? 23.971 -8.147 14.543 1.00 30.61 203 LYS A O 1
ATOM 1607 N N . ARG A 1 204 ? 23.441 -7.311 16.541 1.00 30.83 204 ARG A N 1
ATOM 1608 C CA . ARG A 1 204 ? 24.539 -6.326 16.543 1.00 30.83 204 ARG A CA 1
ATOM 1609 C C . ARG A 1 204 ? 25.027 -6.054 17.961 1.00 30.83 204 ARG A C 1
ATOM 1611 O O . ARG A 1 204 ? 24.681 -5.063 18.588 1.00 30.83 204 ARG A O 1
ATOM 1618 N N . SER A 1 205 ? 25.847 -6.973 18.448 1.00 36.88 205 SER A N 1
ATOM 1619 C CA . SER A 1 205 ? 26.801 -6.725 19.524 1.00 36.88 205 SER A CA 1
ATOM 1620 C C . SER A 1 205 ? 27.984 -7.665 19.321 1.00 36.88 205 SER A C 1
ATOM 1622 O O . SER A 1 205 ? 27.971 -8.766 19.857 1.00 36.88 205 SER A O 1
ATOM 1624 N N . GLN A 1 206 ? 28.920 -7.257 18.456 1.00 32.12 206 GLN A N 1
ATOM 1625 C CA . GLN A 1 206 ? 30.383 -7.301 18.638 1.00 32.12 206 GLN A CA 1
ATOM 1626 C C . GLN A 1 206 ? 31.105 -7.085 17.289 1.00 32.12 206 GLN A C 1
ATOM 1628 O O . GLN A 1 206 ? 30.849 -7.798 16.326 1.00 32.12 206 GLN A O 1
ATOM 1633 N N . ASP A 1 207 ? 31.960 -6.059 17.299 1.00 27.16 207 ASP A N 1
ATOM 1634 C CA . ASP A 1 207 ? 33.109 -5.713 16.447 1.00 27.16 207 ASP A CA 1
ATOM 1635 C C . ASP A 1 207 ? 32.993 -5.311 14.956 1.00 27.16 207 ASP A C 1
ATOM 1637 O O . ASP A 1 207 ? 32.745 -6.110 14.059 1.00 27.16 207 ASP A O 1
ATOM 1641 N N . THR A 1 208 ? 33.203 -3.992 14.776 1.00 30.72 208 THR A N 1
ATOM 1642 C CA . THR A 1 208 ? 34.145 -3.272 13.883 1.00 30.72 208 THR A CA 1
ATOM 1643 C C . THR A 1 208 ? 34.298 -3.710 12.423 1.00 30.72 208 THR A C 1
ATOM 1645 O O . THR A 1 208 ? 34.989 -4.674 12.123 1.00 30.72 208 THR A O 1
ATOM 1648 N N . ASP A 1 209 ? 33.707 -2.948 11.498 1.00 25.25 209 ASP A N 1
ATOM 1649 C CA . ASP A 1 209 ? 34.415 -1.935 10.691 1.00 25.25 209 ASP A CA 1
ATOM 1650 C C . ASP A 1 209 ? 33.412 -1.183 9.787 1.00 25.25 209 ASP A C 1
ATOM 1652 O O . ASP A 1 209 ? 32.300 -1.645 9.518 1.00 25.25 209 ASP A O 1
ATOM 1656 N N . GLU A 1 210 ? 33.758 0.055 9.453 1.00 28.81 210 GLU A N 1
ATOM 1657 C CA . GLU A 1 210 ? 32.887 1.134 8.982 1.00 28.81 210 GLU A CA 1
ATOM 1658 C C . GLU A 1 210 ? 32.177 0.878 7.636 1.00 28.81 210 GLU A C 1
ATOM 1660 O O . GLU A 1 210 ? 32.795 0.465 6.661 1.00 28.81 210 GLU A O 1
ATOM 1665 N N . CYS A 1 211 ? 30.866 1.163 7.583 1.00 24.88 211 CYS A N 1
ATOM 1666 C CA . CYS A 1 211 ? 30.266 2.162 6.678 1.00 24.88 211 CYS A CA 1
ATOM 1667 C C . CYS A 1 211 ? 28.728 2.205 6.828 1.00 24.88 211 CYS A C 1
ATOM 1669 O O . CYS A 1 211 ? 28.004 1.265 6.507 1.00 24.88 211 CYS A O 1
ATOM 1671 N N . GLU A 1 212 ? 28.287 3.338 7.379 1.00 26.78 212 GLU A N 1
ATOM 1672 C CA . GLU A 1 212 ? 27.006 4.047 7.244 1.00 26.78 212 GLU A CA 1
ATOM 1673 C C . GLU A 1 212 ? 25.663 3.323 7.462 1.00 26.78 212 GLU A C 1
ATOM 1675 O O . GLU A 1 212 ? 25.002 2.774 6.585 1.00 26.78 212 GLU A O 1
ATOM 1680 N N . VAL A 1 213 ? 25.207 3.478 8.706 1.00 28.14 213 VAL A N 1
ATOM 1681 C CA . VAL A 1 213 ? 23.865 3.930 9.104 1.00 28.14 213 VAL A CA 1
ATOM 1682 C C . VAL A 1 213 ? 22.978 4.410 7.936 1.00 28.14 213 VAL A C 1
ATOM 1684 O O . VAL A 1 213 ? 23.095 5.542 7.487 1.00 28.14 213 VAL A O 1
ATOM 1687 N N . ILE A 1 214 ? 21.978 3.612 7.549 1.00 32.97 214 ILE A N 1
ATOM 1688 C CA . ILE A 1 214 ? 20.761 4.133 6.899 1.00 32.97 214 ILE A CA 1
ATOM 1689 C C . ILE A 1 214 ? 19.624 4.017 7.908 1.00 32.97 214 ILE A C 1
ATOM 1691 O O . ILE A 1 214 ? 18.730 3.177 7.838 1.00 32.97 214 ILE A O 1
ATOM 1695 N N . THR A 1 215 ? 19.709 4.827 8.950 1.00 34.16 215 THR A N 1
ATOM 1696 C CA . THR A 1 215 ? 18.592 5.116 9.841 1.00 34.16 215 THR A CA 1
ATOM 1697 C C . THR A 1 215 ? 18.603 6.619 10.017 1.00 34.16 215 THR A C 1
ATOM 1699 O O . THR A 1 215 ? 19.604 7.156 10.471 1.00 34.16 215 THR A O 1
ATOM 1702 N N . SER A 1 216 ? 17.486 7.255 9.659 1.00 39.62 216 SER A N 1
ATOM 1703 C CA . SER A 1 216 ? 17.248 8.706 9.645 1.00 39.62 216 SER A CA 1
ATOM 1704 C C . SER A 1 216 ? 17.457 9.394 8.291 1.00 39.62 216 SER A C 1
ATOM 1706 O O . SER A 1 216 ? 18.432 10.099 8.068 1.00 39.62 216 SER A O 1
ATOM 1708 N N . CYS A 1 217 ? 16.454 9.275 7.418 1.00 30.39 217 CYS A N 1
ATOM 1709 C CA . CYS A 1 217 ? 16.157 10.306 6.414 1.00 30.39 217 CYS A CA 1
ATOM 1710 C C . CYS A 1 217 ? 14.662 10.663 6.482 1.00 30.39 217 CYS A C 1
ATOM 1712 O O . CYS A 1 217 ? 13.976 10.734 5.466 1.00 30.39 217 CYS A O 1
ATOM 1714 N N . CYS A 1 218 ? 14.112 10.766 7.695 1.00 32.88 218 CYS A N 1
ATOM 1715 C CA . CYS A 1 218 ? 12.723 11.171 7.911 1.00 32.88 218 CYS A CA 1
ATOM 1716 C C . CYS A 1 218 ? 12.623 12.464 8.724 1.00 32.88 218 CYS A C 1
ATOM 1718 O O . CYS A 1 218 ? 11.662 12.643 9.470 1.00 32.88 218 CYS A O 1
ATOM 1720 N N . ASP A 1 219 ? 13.568 13.381 8.528 1.00 29.06 219 ASP A N 1
ATOM 1721 C CA . ASP A 1 219 ? 13.260 14.796 8.681 1.00 29.06 219 ASP A CA 1
ATOM 1722 C C . ASP A 1 219 ? 12.574 15.226 7.383 1.00 29.06 219 ASP A C 1
ATOM 1724 O O . ASP A 1 219 ? 13.183 15.345 6.324 1.00 29.06 219 ASP A O 1
ATOM 1728 N N . ASN A 1 220 ? 11.243 15.328 7.443 1.00 34.66 220 ASN A N 1
ATOM 1729 C CA . ASN A 1 220 ? 10.388 15.787 6.348 1.00 34.66 220 ASN A CA 1
ATOM 1730 C C . ASN A 1 220 ? 10.573 17.295 6.132 1.00 34.66 220 ASN A C 1
ATOM 1732 O O . ASN A 1 220 ? 9.645 18.082 6.317 1.00 34.66 220 ASN A O 1
ATOM 1736 N N . THR A 1 221 ? 11.777 17.698 5.760 1.00 36.19 221 THR A N 1
ATOM 1737 C CA . THR A 1 221 ? 12.097 19.064 5.370 1.00 36.19 221 THR A CA 1
ATOM 1738 C C . THR A 1 221 ? 13.036 19.034 4.184 1.00 36.19 221 THR A C 1
ATOM 1740 O O . THR A 1 221 ? 14.085 19.633 4.276 1.00 36.19 221 THR A O 1
ATOM 1743 N N . ASP A 1 222 ? 12.698 18.346 3.089 1.00 30.67 222 ASP A N 1
ATOM 1744 C CA . ASP A 1 222 ? 13.417 18.587 1.838 1.00 30.67 222 ASP A CA 1
ATOM 1745 C C . ASP A 1 222 ? 12.605 18.237 0.584 1.00 30.67 222 ASP A C 1
ATOM 1747 O O . ASP A 1 222 ? 12.167 17.111 0.362 1.00 30.67 222 ASP A O 1
ATOM 1751 N N . VAL A 1 223 ? 12.438 19.289 -0.223 1.00 33.28 223 VAL A N 1
ATOM 1752 C CA . VAL A 1 223 ? 12.157 19.336 -1.661 1.00 33.28 223 VAL A CA 1
ATOM 1753 C C . VAL A 1 223 ? 10.897 18.596 -2.137 1.00 33.28 223 VAL A C 1
ATOM 1755 O O . VAL A 1 223 ? 10.899 17.410 -2.462 1.00 33.28 223 VAL A O 1
ATOM 1758 N N . LEU A 1 224 ? 9.818 19.368 -2.316 1.00 34.59 224 LEU A N 1
ATOM 1759 C CA . LEU A 1 224 ? 8.757 19.078 -3.286 1.00 34.59 224 LEU A CA 1
ATOM 1760 C C . LEU A 1 224 ? 9.382 19.026 -4.692 1.00 34.59 224 LEU A C 1
ATOM 1762 O O . LEU A 1 224 ? 9.306 19.984 -5.454 1.00 34.59 224 LEU A O 1
ATOM 1766 N N . VAL A 1 225 ? 10.065 17.933 -5.031 1.00 38.03 225 VAL A N 1
ATOM 1767 C CA . VAL A 1 225 ? 10.462 17.678 -6.414 1.00 38.03 225 VAL A CA 1
ATOM 1768 C C . VAL A 1 225 ? 9.188 17.277 -7.139 1.00 38.03 225 VAL A C 1
ATOM 1770 O O . VAL A 1 225 ? 8.655 16.186 -6.913 1.00 38.03 225 VAL A O 1
ATOM 1773 N N . ASP A 1 226 ? 8.670 18.191 -7.958 1.00 41.41 226 ASP A N 1
ATOM 1774 C CA . ASP A 1 226 ? 7.527 17.937 -8.823 1.00 41.41 226 ASP A CA 1
ATOM 1775 C C . ASP A 1 226 ? 7.818 16.694 -9.661 1.00 41.41 226 ASP A C 1
ATOM 1777 O O . ASP A 1 226 ? 8.670 16.696 -10.550 1.00 41.41 226 ASP A O 1
ATOM 1781 N N . ILE A 1 227 ? 7.102 15.613 -9.356 1.00 46.50 227 ILE A N 1
ATOM 1782 C CA . ILE A 1 227 ? 7.236 14.308 -10.007 1.00 46.50 227 ILE A CA 1
ATOM 1783 C C . ILE A 1 227 ? 7.055 14.410 -11.532 1.00 46.50 227 ILE A C 1
ATOM 1785 O O . ILE A 1 227 ? 7.618 13.608 -12.269 1.00 46.50 227 ILE A O 1
ATOM 1789 N N . ASP A 1 228 ? 6.323 15.421 -12.013 1.00 42.75 228 ASP A N 1
ATOM 1790 C CA . ASP A 1 228 ? 6.133 15.701 -13.443 1.00 42.75 228 ASP A CA 1
ATOM 1791 C C . ASP A 1 228 ? 7.408 16.181 -14.158 1.00 42.75 228 ASP A C 1
ATOM 1793 O O . ASP A 1 228 ? 7.502 16.091 -15.383 1.00 42.75 228 ASP A O 1
ATOM 1797 N N . SER A 1 229 ? 8.418 16.614 -13.401 1.00 46.62 229 SER A N 1
ATOM 1798 C CA . SER A 1 229 ? 9.754 16.950 -13.904 1.00 46.62 229 SER A CA 1
ATOM 1799 C C . SER A 1 229 ? 10.685 15.734 -13.961 1.00 46.62 229 SER A C 1
ATOM 1801 O O . SER A 1 229 ? 11.791 15.826 -14.492 1.00 46.62 229 SER A O 1
ATOM 1803 N N . ASP A 1 230 ? 10.275 14.589 -13.403 1.00 60.25 230 ASP A N 1
ATOM 1804 C CA . ASP A 1 230 ? 11.122 13.404 -13.337 1.00 60.25 230 ASP A CA 1
ATOM 1805 C C . ASP A 1 230 ? 11.196 12.725 -14.713 1.00 60.25 230 ASP A C 1
ATOM 1807 O O . ASP A 1 230 ? 10.179 12.435 -15.354 1.00 60.25 230 ASP A O 1
ATOM 1811 N N . ALA A 1 231 ? 12.416 12.450 -15.179 1.00 58.91 231 ALA A N 1
ATOM 1812 C CA . ALA A 1 231 ? 12.672 11.936 -16.525 1.00 58.91 231 ALA A CA 1
ATOM 1813 C C . ALA A 1 231 ? 11.978 10.582 -16.822 1.00 58.91 231 ALA A C 1
ATOM 1815 O O . ALA A 1 231 ? 11.837 10.209 -17.987 1.00 58.91 231 ALA A O 1
ATOM 1816 N N . ASP A 1 232 ? 11.505 9.872 -15.790 1.00 58.47 232 ASP A N 1
ATOM 1817 C CA . ASP A 1 232 ? 10.712 8.637 -15.877 1.00 58.47 232 ASP A CA 1
ATOM 1818 C C . ASP A 1 232 ? 9.393 8.900 -16.601 1.00 58.47 232 ASP A C 1
ATOM 1820 O O . ASP A 1 232 ? 9.013 8.146 -17.497 1.00 58.47 232 ASP A O 1
ATOM 1824 N N . TYR A 1 233 ? 8.708 9.995 -16.257 1.00 58.16 233 TYR A N 1
ATOM 1825 C CA . TYR A 1 233 ? 7.394 10.319 -16.813 1.00 58.16 233 TYR A CA 1
ATOM 1826 C C . TYR A 1 233 ? 7.492 10.859 -18.229 1.00 58.16 233 TYR A C 1
ATOM 1828 O O . TYR A 1 233 ? 6.625 10.570 -19.055 1.00 58.16 233 TYR A O 1
ATOM 1836 N N . GLN A 1 234 ? 8.574 11.571 -18.549 1.00 57.38 234 GLN A N 1
ATOM 1837 C CA . GLN A 1 234 ? 8.782 12.119 -19.890 1.00 57.38 234 GLN A CA 1
ATOM 1838 C C . GLN A 1 234 ? 8.998 11.038 -20.964 1.00 57.38 234 GLN A C 1
ATOM 1840 O O . GLN A 1 234 ? 8.798 11.306 -22.149 1.00 57.38 234 GLN A O 1
ATOM 1845 N N . ARG A 1 235 ? 9.340 9.798 -20.578 1.00 61.59 235 ARG A N 1
ATOM 1846 C CA . ARG A 1 235 ? 9.501 8.661 -21.505 1.00 61.59 235 ARG A CA 1
ATOM 1847 C C . ARG A 1 235 ? 8.242 7.808 -21.682 1.00 61.59 235 ARG A C 1
ATOM 1849 O O . ARG A 1 235 ? 8.135 7.081 -22.665 1.00 61.59 235 ARG A O 1
ATOM 1856 N N . ILE A 1 236 ? 7.241 7.922 -20.809 1.00 60.41 236 ILE A N 1
ATOM 1857 C CA . ILE A 1 236 ? 5.973 7.180 -20.960 1.00 60.41 236 ILE A CA 1
ATOM 1858 C C . ILE A 1 236 ? 5.290 7.477 -22.318 1.00 60.41 236 ILE A C 1
ATOM 1860 O O . ILE A 1 236 ? 4.840 6.534 -22.981 1.00 60.41 236 ILE A O 1
ATOM 1864 N N . PRO A 1 237 ? 5.242 8.734 -22.812 1.00 56.78 237 PRO A N 1
ATOM 1865 C CA . PRO A 1 237 ? 4.678 9.037 -24.127 1.00 56.78 237 PRO A CA 1
ATOM 1866 C C . PRO A 1 237 ? 5.419 8.385 -25.305 1.00 56.78 237 PRO A C 1
ATOM 1868 O O . PRO A 1 237 ? 4.780 8.048 -26.302 1.00 56.78 237 PRO A O 1
ATOM 1871 N N . SER A 1 238 ? 6.742 8.189 -25.221 1.00 56.72 238 SER A N 1
ATOM 1872 C CA . SER A 1 238 ? 7.521 7.557 -26.296 1.00 56.72 238 SER A CA 1
ATOM 1873 C C . SER A 1 238 ? 7.377 6.031 -26.309 1.00 56.72 238 SER A C 1
ATOM 1875 O O . SER A 1 238 ? 7.399 5.438 -27.388 1.00 56.72 238 SER A O 1
ATOM 1877 N N . LEU A 1 239 ? 7.110 5.401 -25.157 1.00 56.09 239 LEU A N 1
ATOM 1878 C CA . LEU A 1 239 ? 6.775 3.971 -25.065 1.00 56.09 239 LEU A CA 1
ATOM 1879 C C . LEU A 1 239 ? 5.412 3.642 -25.685 1.00 56.09 239 LEU A C 1
ATOM 1881 O O . LEU A 1 239 ? 5.290 2.630 -26.373 1.00 56.09 239 LEU A O 1
ATOM 1885 N N . ARG A 1 240 ? 4.419 4.539 -25.569 1.00 55.03 240 ARG A N 1
ATOM 1886 C CA . ARG A 1 240 ? 3.122 4.395 -26.267 1.00 55.03 240 ARG A CA 1
ATOM 1887 C C . ARG A 1 240 ? 3.257 4.289 -27.791 1.00 55.03 240 ARG A C 1
ATOM 1889 O O . ARG A 1 240 ? 2.385 3.721 -28.436 1.00 55.03 240 ARG A O 1
ATOM 1896 N N . ARG A 1 241 ? 4.323 4.846 -28.380 1.00 52.06 241 ARG A N 1
ATOM 1897 C CA . ARG A 1 241 ? 4.562 4.815 -29.835 1.00 52.06 241 ARG A CA 1
ATOM 1898 C C . ARG A 1 241 ? 5.284 3.551 -30.312 1.00 52.06 241 ARG A C 1
ATOM 1900 O O . ARG A 1 241 ? 5.364 3.343 -31.517 1.00 52.06 241 ARG A O 1
ATOM 1907 N N . ARG A 1 242 ? 5.821 2.730 -29.401 1.00 50.34 242 ARG A N 1
ATOM 1908 C CA . ARG A 1 242 ? 6.590 1.516 -29.729 1.00 50.34 242 ARG A CA 1
ATOM 1909 C C . ARG A 1 242 ? 5.800 0.212 -29.579 1.00 50.34 242 ARG A C 1
ATOM 1911 O O . ARG A 1 242 ? 6.345 -0.842 -29.890 1.00 50.34 242 ARG A O 1
ATOM 1918 N N . SER A 1 243 ? 4.536 0.254 -29.149 1.00 39.69 243 SER A N 1
ATOM 1919 C CA . SER A 1 243 ? 3.667 -0.929 -29.162 1.00 39.69 243 SER A CA 1
ATOM 1920 C C . SER A 1 243 ? 3.531 -1.449 -30.603 1.00 39.69 243 SER A C 1
ATOM 1922 O O . SER A 1 243 ? 3.105 -0.679 -31.470 1.00 39.69 243 SER A O 1
ATOM 1924 N N . PRO A 1 244 ? 3.881 -2.714 -30.906 1.00 39.03 244 PRO A N 1
ATOM 1925 C CA . PRO A 1 244 ? 3.735 -3.237 -32.255 1.00 39.03 244 PRO A CA 1
ATOM 1926 C C . PRO A 1 244 ? 2.254 -3.251 -32.624 1.00 39.03 244 PRO A C 1
ATOM 1928 O O . PRO A 1 244 ? 1.442 -3.899 -31.962 1.00 39.03 244 PRO A O 1
ATOM 1931 N N . ILE A 1 245 ? 1.899 -2.546 -33.696 1.00 39.91 245 ILE A N 1
ATOM 1932 C CA . ILE A 1 245 ? 0.643 -2.782 -34.401 1.00 39.91 245 ILE A CA 1
ATOM 1933 C C . ILE A 1 245 ? 0.746 -4.212 -34.931 1.00 39.91 245 ILE A C 1
ATOM 1935 O O . ILE A 1 245 ? 1.449 -4.461 -35.910 1.00 39.91 245 ILE A O 1
ATOM 1939 N N . VAL A 1 246 ? 0.080 -5.157 -34.267 1.00 41.44 246 VAL A N 1
ATOM 1940 C CA . VAL A 1 246 ? -0.169 -6.483 -34.835 1.00 41.44 246 VAL A CA 1
ATOM 1941 C C . VAL A 1 246 ? -1.074 -6.254 -36.041 1.00 41.44 246 VAL A C 1
ATOM 1943 O O . VAL A 1 246 ? -2.289 -6.111 -35.907 1.00 41.44 246 VAL A O 1
ATOM 1946 N N . LYS A 1 247 ? -0.466 -6.130 -37.223 1.00 37.75 247 LYS A N 1
ATOM 1947 C CA . LYS A 1 247 ? -1.189 -6.194 -38.489 1.00 37.75 247 LYS A CA 1
ATOM 1948 C C . LYS A 1 247 ? -1.669 -7.638 -38.637 1.00 37.75 247 LYS A C 1
ATOM 1950 O O . LYS A 1 247 ? -0.845 -8.541 -38.763 1.00 37.75 247 LYS A O 1
ATOM 1955 N N . LYS A 1 248 ? -2.981 -7.831 -38.503 1.00 36.41 248 LYS A N 1
ATOM 1956 C CA . LYS A 1 248 ? -3.679 -9.029 -38.978 1.00 36.41 248 LYS A CA 1
ATOM 1957 C C . LYS A 1 248 ? -3.722 -9.025 -40.499 1.00 36.41 248 LYS A C 1
ATOM 1959 O O . LYS A 1 248 ? -3.818 -7.910 -41.060 1.00 36.41 248 LYS A O 1
#

Solvent-accessible surface area (backbone atoms only — not comparable to full-atom values): 14941 Å² total; per-residue (Å²): 133,68,89,46,76,88,47,60,70,16,30,66,49,80,43,78,30,90,88,43,85,94,26,33,26,42,36,31,18,38,59,58,90,81,34,85,85,28,59,49,78,44,51,31,39,68,45,97,88,64,28,32,28,48,72,94,52,92,64,73,22,82,39,73,65,57,46,50,56,49,31,42,78,42,40,78,96,47,96,53,35,37,43,71,74,55,58,73,78,68,51,54,51,36,53,37,69,84,47,51,71,66,60,51,47,62,70,42,51,96,51,60,75,17,20,32,40,37,22,44,30,87,73,42,87,90,26,32,26,39,40,33,22,37,60,56,92,81,28,89,84,24,52,47,69,42,50,30,42,63,47,97,87,61,28,33,31,47,75,93,57,89,67,72,22,83,36,69,66,57,44,51,56,47,33,41,74,48,36,84,81,48,94,54,33,39,35,80,90,61,32,50,53,50,78,66,66,66,65,63,74,80,71,81,88,84,83,90,81,92,82,78,86,91,75,86,89,76,74,94,78,77,75,85,64,60,65,86,73,36,73,62,60,73,45,48,69,61,48,70,73,66,62,79,80,80,80,126

Secondary structure (DSSP, 8-state):
--TTTTSPTT-EEEEE-SSSTT-EEEEEE--TTT-TTSEEEEEEEE-TTS-EEETT-S--BSSHHHHHHHHHH--TTSSS------HHHHS-TTEETT--HHHHHHHHTTPPTT-EEEEE-SSSTT-EEEEEE--TTT-TTSEEEEEEEE-TTS-EEETT----BSSHHHHHHHHHH--TTSSS---TTSPPPGGGSSGGGS---S---------------S----GGGSHHHHHHHHHTT-S-----

Mean predicted aligned error: 16.48 Å

InterPro domains:
  IPR000980 SH2 domain [PF00017] (7-71)
  IPR000980 SH2 domain [PF00017] (94-175)
  IPR000980 SH2 domain [PS50001] (1-86)
  IPR000980 SH2 domain [PS50001] (94-192)
  IPR000980 SH2 domain [SM00252] (1-77)
  IPR000980 SH2 domain [SM00252] (92-181)
  IPR036860 SH2 domain superfamily [G3DSA:3.30.505.10] (1-84)
  IPR036860 SH2 domain superfamily [G3DSA:3.30.505.10] (91-188)
  IPR036860 SH2 domain superfamily [SSF55550] (3-83)
  IPR036860 SH2 domain superfamily [SSF55550] (76-194)

pLDDT: mean 72.7, std 19.62, range [24.88, 94.75]